Protein AF-A0A6C0D0C6-F1 (afdb_monomer_lite)

pLDDT: mean 83.47, std 16.42, range [39.22, 98.62]

Foldseek 3Di:
DDDPPPPPPVPPPPPDPPCQDDADEADDDLKWKWWFKKQQLVAPDQSNDDAIATQATATCPDSRYPGFFAFAPDADDDQCLLVQAPVVPRPDPSSVSLVCRCVVGVRRLFDNDYSNLRRVQSRVACVVLRVVQRVDDDLVVSVVCQCPDPPRNQQFPDADPNSSMTIGMWMDPPGNNDIHGDHD

Secondary structure (DSSP, 8-state):
--SSSSSSSTTS-------PPPPB-PPTTT-EEEEEEEE-SBSSGGGB-SS-EEEEEEE--GGGBSPPPB--SS----GGGGGSTTGGG-SS-HHHHHHHHHHHTGGGB-SS--HHHHHHHHHHHHHHHHHHHTT-SSHHHHHHHHHH-TTTGGGEEEEETTTTEEEEEEEESSTTSSEEE---

Radius of gyration: 19.28 Å; chains: 1; bounding box: 73×37×36 Å

Sequence (184 aa):
MNFLFNILIYLATILLSSTFGKYMHCPQNNSMCGTIVIESGFGDNAYSHNHIGYHGLWISANEYGNSLCVPPAANVFDSNIHALCDFVNDPRDDYWFAKHEFFKHGICAGGSGPASVYFNTLCVLGSELIEYLRHYSTFADMHSAILNSDVWKDYLFDVDLVNKQFLMSICSTDLGYKWIFCSV

Organism: NCBI:txid1070528

Structure (mmCIF, N/CA/C/O backbone):
data_AF-A0A6C0D0C6-F1
#
_entry.id   AF-A0A6C0D0C6-F1
#
loop_
_atom_site.group_PDB
_atom_site.id
_atom_site.type_symbol
_atom_site.label_atom_id
_atom_site.label_alt_id
_atom_site.label_comp_id
_atom_site.label_asym_id
_atom_site.label_entity_id
_atom_site.label_seq_id
_atom_site.pdbx_PDB_ins_code
_atom_site.Cartn_x
_atom_site.Cartn_y
_atom_site.Cartn_z
_atom_site.occupancy
_atom_site.B_iso_or_equiv
_atom_site.auth_seq_id
_atom_site.auth_comp_id
_atom_site.auth_asym_id
_atom_site.auth_atom_id
_atom_site.pdbx_PDB_model_num
ATOM 1 N N . MET A 1 1 ? -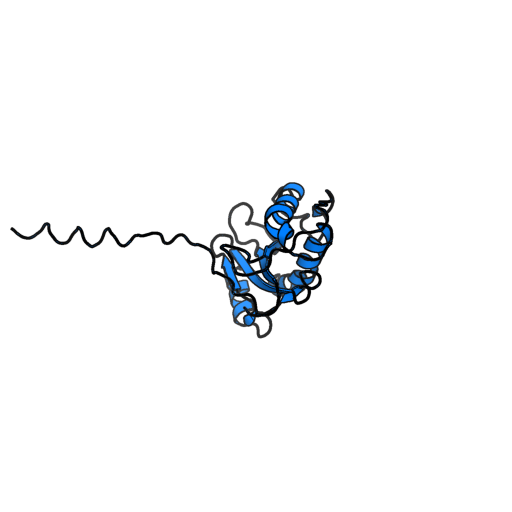58.492 7.330 -16.610 1.00 52.09 1 MET A N 1
ATOM 2 C CA . MET A 1 1 ? -57.304 7.993 -17.197 1.00 52.09 1 MET A CA 1
ATOM 3 C C . MET A 1 1 ? -56.465 8.556 -16.061 1.00 52.09 1 MET A C 1
ATOM 5 O O . MET A 1 1 ? -57.055 9.132 -15.162 1.00 52.09 1 MET A O 1
ATOM 9 N N . ASN A 1 2 ? -55.140 8.383 -16.124 1.00 51.25 2 ASN A N 1
ATOM 10 C CA . ASN A 1 2 ? -54.106 8.939 -15.226 1.00 51.25 2 ASN A CA 1
ATOM 11 C C . ASN A 1 2 ? -53.716 8.147 -13.964 1.00 51.25 2 ASN A C 1
ATOM 13 O O . ASN A 1 2 ? -53.760 8.684 -12.867 1.00 51.25 2 ASN A O 1
ATOM 17 N N . PHE A 1 3 ? -53.224 6.911 -14.123 1.00 44.00 3 PHE A N 1
ATOM 18 C CA . PHE A 1 3 ? -52.365 6.288 -13.093 1.00 44.00 3 PHE A CA 1
ATOM 19 C C . PHE A 1 3 ? -51.131 5.542 -13.638 1.00 44.00 3 PHE A C 1
ATOM 21 O O . PHE A 1 3 ? -50.357 4.992 -12.866 1.00 44.00 3 PHE A O 1
ATOM 28 N N . LEU A 1 4 ? -50.909 5.542 -14.959 1.00 45.25 4 LEU A N 1
ATOM 29 C CA . LEU A 1 4 ? -49.874 4.717 -15.605 1.00 45.25 4 LEU A CA 1
ATOM 30 C C . LEU A 1 4 ? -48.669 5.500 -16.158 1.00 45.25 4 LEU A C 1
ATOM 32 O O . LEU A 1 4 ? -47.805 4.904 -16.787 1.00 45.25 4 LEU A O 1
ATOM 36 N N . PHE A 1 5 ? -48.569 6.811 -15.911 1.00 45.50 5 PHE A N 1
ATOM 37 C CA . PHE A 1 5 ? -47.509 7.646 -16.503 1.00 45.50 5 PHE A CA 1
ATOM 38 C C . PHE A 1 5 ? -46.329 7.992 -15.576 1.00 45.50 5 PHE A C 1
ATOM 40 O O . PHE A 1 5 ? -45.402 8.655 -16.022 1.00 45.50 5 PHE A O 1
ATOM 47 N N . ASN A 1 6 ? -46.314 7.528 -14.318 1.00 44.06 6 ASN A N 1
ATOM 48 C CA . ASN A 1 6 ? -45.266 7.893 -13.344 1.00 44.06 6 ASN A CA 1
ATOM 49 C C . ASN A 1 6 ? -44.305 6.755 -12.942 1.00 44.06 6 ASN A C 1
ATOM 51 O O . ASN A 1 6 ? -43.414 6.982 -12.133 1.00 44.06 6 ASN A O 1
ATOM 55 N N . ILE A 1 7 ? -44.430 5.546 -13.507 1.00 47.47 7 ILE A N 1
ATOM 56 C CA . ILE A 1 7 ? -43.569 4.392 -13.146 1.00 47.47 7 ILE A CA 1
ATOM 57 C C . ILE A 1 7 ? -42.436 4.159 -14.172 1.00 47.47 7 ILE A C 1
ATOM 59 O O . ILE A 1 7 ? -41.612 3.270 -14.011 1.00 47.47 7 ILE A O 1
ATOM 63 N N . LEU A 1 8 ? -42.327 4.994 -15.211 1.00 40.00 8 LEU A N 1
ATOM 64 C CA . LEU A 1 8 ? -41.299 4.850 -16.256 1.00 40.00 8 LEU A CA 1
ATOM 65 C C . LEU A 1 8 ? -40.103 5.807 -16.126 1.00 40.00 8 LEU A C 1
ATOM 67 O O . LEU A 1 8 ? -39.166 5.694 -16.906 1.00 40.00 8 LEU A O 1
ATOM 71 N N . ILE A 1 9 ? -40.086 6.703 -15.131 1.00 45.19 9 ILE A N 1
ATOM 72 C CA . ILE A 1 9 ? -38.961 7.640 -14.910 1.00 45.19 9 ILE A CA 1
ATOM 73 C C . ILE A 1 9 ? -38.054 7.207 -13.738 1.00 45.19 9 ILE A C 1
ATOM 75 O O . ILE A 1 9 ? -36.919 7.656 -13.642 1.00 45.19 9 ILE A O 1
ATOM 79 N N . TYR A 1 10 ? -38.482 6.259 -12.896 1.00 40.16 10 TYR A N 1
ATOM 80 C CA . TYR A 1 10 ? -37.674 5.782 -11.758 1.00 40.16 10 TYR A CA 1
ATOM 81 C C . TYR A 1 10 ? -36.770 4.575 -12.057 1.00 40.16 10 TYR A C 1
ATOM 83 O O . TYR A 1 10 ? -36.008 4.155 -11.192 1.00 40.16 10 TYR A O 1
ATOM 91 N N . LEU A 1 11 ? -36.827 4.016 -13.269 1.00 43.53 11 LEU A N 1
ATOM 92 C CA . LEU A 1 11 ? -36.093 2.798 -13.647 1.00 43.53 11 LEU A CA 1
ATOM 93 C C . LEU A 1 11 ? -34.924 3.044 -14.618 1.00 43.53 11 LEU A C 1
ATOM 95 O O . LEU A 1 11 ? -34.380 2.090 -15.164 1.00 43.53 11 LEU A O 1
ATOM 99 N N . ALA A 1 12 ? -34.510 4.300 -14.821 1.00 47.03 12 ALA A N 1
ATOM 100 C CA . ALA A 1 12 ? -33.452 4.661 -15.776 1.00 47.03 12 ALA A CA 1
ATOM 101 C C . ALA A 1 12 ? -32.256 5.426 -15.168 1.00 47.03 12 ALA A C 1
ATOM 103 O O . ALA A 1 12 ? -31.463 6.003 -15.905 1.00 47.03 12 ALA A O 1
ATOM 104 N N . THR A 1 13 ? -32.086 5.417 -13.841 1.00 45.72 13 THR A N 1
ATOM 105 C CA . THR A 1 13 ? -30.878 5.942 -13.166 1.00 45.72 13 THR A CA 1
ATOM 106 C C . THR A 1 13 ? -30.148 4.898 -12.324 1.00 45.72 13 THR A C 1
ATOM 108 O O . THR A 1 13 ? -29.287 5.246 -11.525 1.00 45.72 13 THR A O 1
ATOM 111 N N . ILE A 1 14 ? -30.407 3.605 -12.544 1.00 51.28 14 ILE A N 1
ATOM 112 C CA . ILE A 1 14 ? -29.474 2.542 -12.133 1.00 51.28 14 ILE A CA 1
ATOM 113 C C . ILE A 1 14 ? -28.512 2.309 -13.307 1.00 51.28 14 ILE A C 1
ATOM 115 O O . ILE A 1 14 ? -28.423 1.230 -13.885 1.00 51.28 14 ILE A O 1
ATOM 119 N N . LEU A 1 15 ? -27.845 3.381 -13.734 1.00 43.88 15 LEU A N 1
ATOM 120 C CA . LEU A 1 15 ? -26.726 3.307 -14.660 1.00 43.88 15 LEU A CA 1
ATOM 121 C C . LEU A 1 15 ? -25.463 3.197 -13.810 1.00 43.88 15 LEU A C 1
ATOM 123 O O . LEU A 1 15 ? -24.955 4.190 -13.307 1.00 43.88 15 LEU A O 1
ATOM 127 N N . LEU A 1 16 ? -24.999 1.955 -13.659 1.00 47.75 16 LEU A N 1
ATOM 128 C CA . LEU A 1 16 ? -23.580 1.611 -13.567 1.00 47.75 16 LEU A CA 1
ATOM 129 C C . LEU A 1 16 ? -22.777 2.414 -12.529 1.00 47.75 16 LEU A C 1
ATOM 131 O O . LEU A 1 16 ? -21.819 3.102 -12.869 1.00 47.75 16 LEU A O 1
ATOM 135 N N . SER A 1 17 ? -23.064 2.227 -11.241 1.00 39.22 17 SER A N 1
ATOM 136 C CA . SER A 1 17 ? -21.999 2.330 -10.234 1.00 39.22 17 SER A CA 1
ATOM 137 C C . SER A 1 17 ? -21.129 1.077 -10.329 1.00 39.22 17 SER A C 1
ATOM 139 O O . SER A 1 17 ? -21.135 0.222 -9.450 1.00 39.22 17 SER A O 1
ATOM 141 N N . SER A 1 18 ? -20.405 0.932 -11.438 1.00 40.47 18 SER A N 1
ATOM 142 C CA . SER A 1 18 ? -19.177 0.151 -11.415 1.00 40.47 18 SER A CA 1
ATOM 143 C C . SER A 1 18 ? -18.273 0.845 -10.406 1.00 40.47 18 SER A C 1
ATOM 145 O O . SER A 1 18 ? -17.874 1.989 -10.631 1.00 40.47 18 SER A O 1
ATOM 147 N N . THR A 1 19 ? -18.003 0.191 -9.282 1.00 44.50 19 THR A N 1
ATOM 148 C CA . THR A 1 19 ? -16.970 0.593 -8.327 1.00 44.50 19 THR A CA 1
ATOM 149 C C . THR A 1 19 ? -15.609 0.418 -8.999 1.00 44.50 19 THR A C 1
ATOM 151 O O . THR A 1 19 ? -14.854 -0.496 -8.680 1.00 44.50 19 THR A O 1
ATOM 154 N N . PHE A 1 20 ? -15.313 1.242 -10.003 1.00 50.25 20 PHE A N 1
ATOM 155 C CA . PHE A 1 20 ? -13.929 1.503 -10.349 1.00 50.25 20 PHE A CA 1
ATOM 156 C C . PHE A 1 20 ? -13.324 2.144 -9.104 1.00 50.25 20 PHE A C 1
ATOM 158 O O . PHE A 1 20 ? -13.905 3.082 -8.551 1.00 50.25 20 PHE A O 1
ATOM 165 N N . GLY A 1 21 ? -12.230 1.562 -8.609 1.00 62.72 21 GLY A N 1
ATOM 166 C CA . GLY A 1 21 ? -11.496 2.111 -7.474 1.00 62.72 21 GLY A CA 1
ATOM 167 C C . GLY A 1 21 ? -11.175 3.587 -7.707 1.00 62.72 21 GLY A C 1
ATOM 168 O O . GLY A 1 21 ? -11.156 4.067 -8.844 1.00 62.72 21 GLY A O 1
ATOM 169 N N . LYS A 1 22 ? -10.958 4.326 -6.621 1.00 85.25 22 LYS A N 1
ATOM 170 C CA . LYS A 1 22 ? -10.603 5.744 -6.683 1.00 85.25 22 LYS A CA 1
ATOM 171 C C . LYS A 1 22 ? -9.395 5.938 -7.617 1.00 85.25 22 LYS A C 1
ATOM 173 O O . LYS A 1 22 ? -8.392 5.245 -7.478 1.00 85.25 22 LYS A O 1
ATOM 178 N N . TYR A 1 23 ? -9.498 6.862 -8.574 1.00 92.56 23 TYR A N 1
ATOM 179 C CA . TYR A 1 23 ? -8.409 7.175 -9.506 1.00 92.56 23 TYR A CA 1
ATOM 180 C C . TYR A 1 23 ? -7.324 7.989 -8.792 1.00 92.56 23 TYR A C 1
ATOM 182 O O . TYR A 1 23 ? -7.632 9.006 -8.166 1.00 92.56 23 TYR A O 1
ATOM 190 N N . MET A 1 24 ? -6.062 7.567 -8.887 1.00 93.31 24 MET A N 1
ATOM 191 C CA . MET A 1 24 ? -4.939 8.251 -8.243 1.00 93.31 24 MET A CA 1
ATOM 192 C C . MET A 1 24 ? -4.244 9.232 -9.196 1.00 93.31 24 MET A C 1
ATOM 194 O O . MET A 1 24 ? -3.795 8.861 -10.284 1.00 93.31 24 MET A O 1
ATOM 198 N N . HIS A 1 25 ? -4.108 10.486 -8.763 1.00 92.19 25 HIS A N 1
ATOM 199 C CA . HIS A 1 25 ? -3.361 11.517 -9.480 1.00 92.19 25 HIS A CA 1
ATOM 200 C C . HIS A 1 25 ? -1.946 11.643 -8.909 1.00 92.19 25 HIS A C 1
ATOM 202 O O . HIS A 1 25 ? -1.705 12.383 -7.961 1.00 92.19 25 HIS A O 1
ATOM 208 N N . CYS A 1 26 ? -0.994 10.940 -9.514 1.00 89.25 26 CYS A N 1
ATOM 209 C CA . CYS A 1 26 ? 0.413 11.055 -9.173 1.00 89.25 26 CYS A CA 1
ATOM 210 C C . CYS A 1 26 ? 0.914 12.500 -9.328 1.00 89.25 26 CYS A C 1
ATOM 212 O O . CYS A 1 26 ? 0.547 13.180 -10.300 1.00 89.25 26 CYS A O 1
ATOM 214 N N . PRO A 1 27 ? 1.800 12.956 -8.424 1.00 81.00 27 PRO A N 1
ATOM 215 C CA . PRO A 1 27 ? 2.447 14.257 -8.529 1.00 81.00 27 PRO A CA 1
ATOM 216 C C . PRO A 1 27 ? 3.180 14.444 -9.870 1.00 81.00 27 PRO A C 1
ATOM 218 O O . PRO A 1 27 ? 3.694 13.501 -10.475 1.00 81.00 27 PRO A O 1
ATOM 221 N N . GLN A 1 28 ? 3.250 15.686 -10.353 1.00 73.56 28 GLN A N 1
ATOM 222 C CA . GLN A 1 28 ? 3.913 16.010 -11.623 1.00 73.56 28 GLN A CA 1
ATOM 223 C C . GLN A 1 28 ? 5.428 15.692 -11.589 1.00 73.56 28 GLN A C 1
ATOM 225 O O . GLN A 1 28 ? 6.034 15.673 -10.521 1.00 73.56 28 GLN A O 1
ATOM 230 N N . ASN A 1 29 ? 6.043 15.526 -12.773 1.00 62.84 29 ASN A N 1
ATOM 231 C CA . ASN A 1 29 ? 7.481 15.274 -13.034 1.00 62.84 29 ASN A CA 1
ATOM 232 C C . ASN A 1 29 ? 7.976 13.825 -12.870 1.00 62.84 29 ASN A C 1
ATOM 234 O O . ASN A 1 29 ? 8.780 13.542 -11.988 1.00 62.84 29 ASN A O 1
ATOM 238 N N . ASN A 1 30 ? 7.574 12.922 -13.774 1.00 60.34 30 ASN A N 1
ATOM 239 C CA . ASN A 1 30 ? 8.088 11.540 -13.846 1.00 60.34 30 ASN A CA 1
ATOM 240 C C . ASN A 1 30 ? 7.984 10.751 -12.526 1.00 60.34 30 ASN A C 1
ATOM 242 O O . ASN A 1 30 ? 8.712 9.777 -12.333 1.00 60.34 30 ASN A O 1
ATOM 246 N N . SER A 1 31 ? 7.098 11.169 -11.617 1.00 77.25 31 SER A N 1
ATOM 247 C CA . SER A 1 31 ? 6.900 10.480 -10.352 1.00 77.25 31 SER A CA 1
ATOM 248 C C . SER A 1 31 ? 5.925 9.331 -10.563 1.00 77.25 31 SER A C 1
ATOM 250 O O . SER A 1 31 ? 4.857 9.489 -11.160 1.00 77.25 31 SER A O 1
ATOM 252 N N . MET A 1 32 ? 6.335 8.143 -10.138 1.00 90.62 32 MET A N 1
ATOM 253 C CA . MET A 1 32 ? 5.426 7.009 -10.064 1.00 90.62 32 MET A CA 1
ATOM 254 C C . MET A 1 32 ? 4.671 7.124 -8.750 1.00 90.62 32 MET A C 1
ATOM 256 O O . MET A 1 32 ? 5.234 7.568 -7.753 1.00 90.62 32 MET A O 1
ATOM 260 N N . CYS A 1 33 ? 3.418 6.707 -8.724 1.00 93.88 33 CYS A N 1
ATOM 261 C CA . CYS A 1 33 ? 2.678 6.551 -7.486 1.00 93.88 33 CYS A CA 1
ATOM 262 C C . CYS A 1 33 ? 1.865 5.259 -7.488 1.00 93.88 33 CYS A C 1
ATOM 264 O O . CYS A 1 33 ? 1.685 4.598 -8.520 1.00 93.88 33 CYS A O 1
ATOM 266 N N . GLY A 1 34 ? 1.432 4.873 -6.303 1.00 94.81 34 GLY A N 1
ATOM 267 C CA . GLY A 1 34 ? 0.716 3.639 -6.063 1.00 94.81 34 GLY A CA 1
ATOM 268 C C . GLY A 1 34 ? 0.224 3.574 -4.633 1.00 94.81 34 GLY A C 1
ATOM 269 O O . GLY A 1 34 ? 0.235 4.566 -3.902 1.00 94.81 34 GLY A O 1
ATOM 270 N N . THR A 1 35 ? -0.171 2.378 -4.229 1.00 96.19 35 THR A N 1
ATOM 271 C CA . THR A 1 35 ? -0.555 2.083 -2.854 1.00 96.19 35 THR A CA 1
ATOM 272 C C . THR A 1 35 ? 0.268 0.932 -2.314 1.00 96.19 35 THR A C 1
ATOM 274 O O . THR A 1 35 ? 0.530 -0.036 -3.024 1.00 96.19 35 THR A O 1
ATOM 277 N N . ILE A 1 36 ? 0.671 1.030 -1.053 1.00 95.44 36 ILE A N 1
ATOM 278 C CA . ILE A 1 36 ? 0.945 -0.162 -0.261 1.00 95.44 36 ILE A CA 1
ATOM 279 C C . ILE A 1 36 ? -0.368 -0.614 0.368 1.00 95.44 36 ILE A C 1
ATOM 281 O O . ILE A 1 36 ? -1.104 0.196 0.938 1.00 95.44 36 ILE A O 1
ATOM 285 N N . VAL A 1 37 ? -0.673 -1.896 0.222 1.00 96.06 37 VAL A N 1
ATOM 286 C CA . VAL A 1 37 ? -1.934 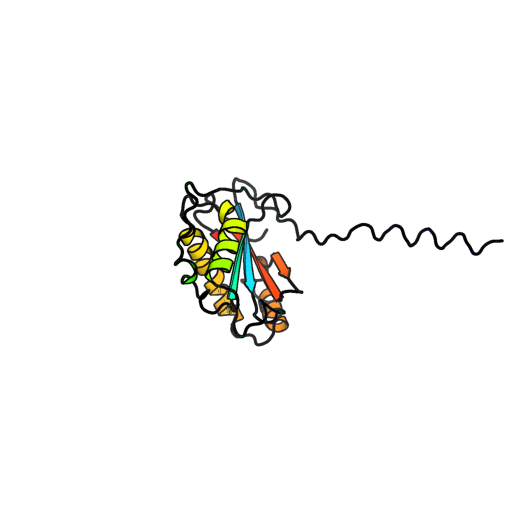-2.483 0.654 1.00 96.06 37 VAL A CA 1
ATOM 287 C C . VAL A 1 37 ? -1.668 -3.412 1.824 1.00 96.06 37 VAL A C 1
ATOM 289 O O . VAL A 1 37 ? -0.907 -4.374 1.705 1.00 96.06 37 VAL A O 1
ATOM 292 N N . ILE A 1 38 ? -2.283 -3.092 2.959 1.00 95.50 38 ILE A N 1
ATOM 293 C CA . ILE A 1 38 ? -2.143 -3.826 4.217 1.00 95.50 38 ILE A CA 1
ATOM 294 C C . ILE A 1 38 ? -3.460 -4.522 4.534 1.00 95.50 38 ILE A C 1
ATOM 296 O O . ILE A 1 38 ? -4.514 -3.883 4.596 1.00 95.50 38 ILE A O 1
ATOM 300 N N . GLU A 1 39 ? -3.397 -5.829 4.757 1.00 94.75 39 GLU A N 1
ATOM 301 C CA . GLU A 1 39 ? -4.524 -6.636 5.206 1.00 94.75 39 GLU A CA 1
ATOM 302 C C . GLU A 1 39 ? -4.605 -6.605 6.722 1.00 94.75 39 GLU A C 1
ATOM 304 O O . GLU A 1 39 ? -3.638 -6.910 7.416 1.00 94.75 39 GLU A O 1
ATOM 309 N N . SER A 1 40 ? -5.777 -6.273 7.250 1.00 96.06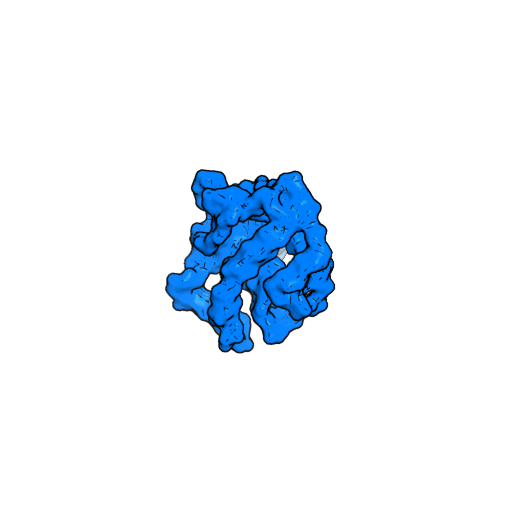 40 SER A N 1
ATOM 310 C CA . SER A 1 40 ? -5.973 -6.224 8.700 1.00 96.06 40 SER A CA 1
ATOM 311 C C . SER A 1 40 ? -6.180 -7.593 9.360 1.00 96.06 40 SER A C 1
ATOM 313 O O . SER A 1 40 ? -6.180 -7.664 10.585 1.00 96.06 40 SER A O 1
ATOM 315 N N . GLY A 1 41 ? -6.440 -8.640 8.567 1.00 94.50 41 GLY A N 1
ATOM 316 C CA . GLY A 1 41 ? -6.848 -9.972 9.035 1.00 94.50 41 GLY A CA 1
ATOM 317 C C . GLY A 1 41 ? -8.336 -10.105 9.393 1.00 94.50 41 GLY A C 1
ATOM 318 O O . GLY A 1 41 ? -8.832 -11.208 9.609 1.00 94.50 41 GLY A O 1
ATOM 319 N N . PHE A 1 42 ? -9.096 -9.004 9.405 1.00 96.75 42 PHE A N 1
ATOM 320 C CA . PHE A 1 42 ? -10.533 -9.011 9.724 1.00 96.75 42 PHE A CA 1
ATOM 321 C C . PHE A 1 42 ? -11.448 -9.194 8.504 1.00 96.75 42 PHE A C 1
ATOM 323 O O . PHE A 1 42 ? -12.663 -9.020 8.628 1.00 96.75 42 PHE A O 1
ATOM 330 N N . GLY A 1 43 ? -10.882 -9.464 7.327 1.00 94.75 43 GLY A N 1
ATOM 331 C CA . GLY A 1 43 ? -11.647 -9.709 6.110 1.00 94.75 43 GLY A CA 1
ATOM 332 C C . GLY A 1 43 ? -12.300 -11.088 6.097 1.00 94.75 43 GLY A C 1
ATOM 333 O O . GLY A 1 43 ? -12.180 -11.872 7.038 1.00 94.75 43 GLY A O 1
ATOM 334 N N . ASP A 1 44 ? -12.984 -11.387 4.996 1.00 92.62 44 ASP A N 1
ATOM 335 C CA . ASP A 1 44 ? -13.599 -12.693 4.766 1.00 92.62 44 ASP A CA 1
ATOM 336 C C . ASP A 1 44 ? -12.658 -13.630 3.987 1.00 92.62 44 ASP A C 1
ATOM 338 O O . ASP A 1 44 ? -11.809 -13.197 3.204 1.00 92.62 44 ASP A O 1
ATOM 342 N N . ASN A 1 45 ? -12.870 -14.943 4.121 1.00 91.00 45 ASN A N 1
ATOM 343 C CA . ASN A 1 45 ? -12.168 -15.988 3.363 1.00 91.00 45 ASN A CA 1
ATOM 344 C C . ASN A 1 45 ? -10.634 -15.864 3.454 1.00 91.00 45 ASN A C 1
ATOM 346 O O . ASN A 1 45 ? -10.082 -15.944 4.545 1.00 91.00 45 ASN A O 1
ATOM 350 N N . ALA A 1 46 ? -9.950 -15.666 2.321 1.00 88.81 46 ALA A N 1
ATOM 351 C CA . ALA A 1 46 ? -8.495 -15.537 2.250 1.00 88.81 46 ALA A CA 1
ATOM 352 C C . ALA A 1 46 ? -7.946 -14.309 3.003 1.00 88.81 46 ALA A C 1
ATOM 354 O O . ALA A 1 46 ? -6.763 -14.275 3.307 1.00 88.81 46 ALA A O 1
ATOM 355 N N . TYR A 1 47 ? -8.801 -13.336 3.328 1.00 91.44 47 TYR A N 1
ATOM 356 C CA . TYR A 1 47 ? -8.452 -12.136 4.095 1.00 91.44 47 TYR A CA 1
ATOM 357 C C . TYR A 1 47 ? -8.771 -12.264 5.592 1.00 91.44 47 TYR A C 1
ATOM 359 O O . TYR A 1 47 ? -8.626 -11.295 6.340 1.00 91.44 47 TYR A O 1
ATOM 367 N N . SER A 1 48 ? -9.258 -13.437 6.015 1.00 92.94 48 SER A N 1
ATOM 368 C CA . SER A 1 48 ? -9.554 -13.753 7.408 1.00 92.94 48 SER A CA 1
ATOM 369 C C . SER A 1 48 ? -8.380 -14.499 8.025 1.00 92.94 48 SER A C 1
ATOM 371 O O . SER A 1 48 ? -8.189 -15.695 7.794 1.00 92.94 48 SER A O 1
ATOM 373 N N . HIS A 1 49 ? -7.573 -13.794 8.807 1.00 90.19 49 HIS A N 1
ATOM 374 C CA . HIS A 1 49 ? -6.400 -14.359 9.463 1.00 90.19 49 HIS A CA 1
ATOM 375 C C . HIS A 1 49 ? -6.081 -13.603 10.758 1.00 90.19 49 HIS A C 1
ATOM 377 O O . HIS A 1 49 ? -6.637 -12.552 11.060 1.00 90.19 49 HIS A O 1
ATOM 383 N N . ASN A 1 50 ? -5.265 -14.210 11.617 1.00 90.06 50 ASN A N 1
ATOM 384 C CA . ASN A 1 50 ? -5.043 -13.745 12.991 1.00 90.06 50 ASN A CA 1
ATOM 385 C C . ASN A 1 50 ? -3.888 -12.740 13.133 1.00 90.06 50 ASN A C 1
ATOM 387 O O . ASN A 1 50 ? -3.412 -12.514 14.247 1.00 90.06 50 ASN A O 1
ATOM 391 N N . HIS A 1 51 ? -3.414 -12.180 12.027 1.00 88.12 51 HIS A N 1
ATOM 392 C CA . HIS A 1 51 ? -2.304 -11.243 11.999 1.00 88.12 51 HIS A CA 1
ATOM 393 C C . HIS A 1 51 ? -2.613 -10.094 11.039 1.00 88.12 51 HIS A C 1
ATOM 395 O O . HIS A 1 51 ? -3.523 -10.151 10.227 1.00 88.12 51 HIS A O 1
ATOM 401 N N . ILE A 1 52 ? -1.866 -9.007 11.167 1.00 91.75 52 ILE A N 1
ATOM 402 C CA . ILE A 1 52 ? -1.838 -7.954 10.157 1.00 91.75 52 ILE A CA 1
ATOM 403 C C . ILE A 1 52 ? -0.741 -8.311 9.151 1.00 91.75 52 ILE A C 1
ATOM 405 O O . ILE A 1 52 ? 0.327 -8.775 9.554 1.00 91.75 52 ILE A O 1
ATOM 409 N N . GLY A 1 53 ? -1.003 -8.136 7.860 1.00 91.00 53 GLY A N 1
ATOM 410 C CA . GLY A 1 53 ? -0.118 -8.631 6.807 1.00 91.00 53 GLY A CA 1
ATOM 411 C C . GLY A 1 53 ? -0.044 -7.719 5.593 1.00 91.00 53 GLY A C 1
ATOM 412 O O . GLY A 1 53 ? -0.828 -6.783 5.428 1.00 91.00 53 GLY A O 1
ATOM 413 N N . TYR A 1 54 ? 0.921 -8.001 4.728 1.00 91.75 54 TYR A N 1
ATOM 414 C CA . TYR A 1 54 ? 1.028 -7.354 3.428 1.00 91.75 54 TYR A CA 1
ATOM 415 C C . TYR A 1 54 ? 0.045 -8.008 2.453 1.00 91.75 54 TYR A C 1
ATOM 417 O O . TYR A 1 54 ? 0.005 -9.229 2.357 1.00 91.75 54 TYR A O 1
ATOM 425 N N . HIS A 1 55 ? -0.697 -7.209 1.686 1.00 93.12 55 HIS A N 1
ATOM 426 C CA . HIS A 1 55 ? -1.307 -7.701 0.450 1.00 93.12 55 HIS A CA 1
ATOM 427 C C . HIS A 1 55 ? -0.318 -7.495 -0.697 1.00 93.12 55 HIS A C 1
ATOM 429 O O . HIS A 1 55 ? 0.101 -8.445 -1.345 1.00 93.12 55 HIS A O 1
ATOM 435 N N . GLY A 1 56 ? 0.110 -6.249 -0.918 1.00 92.56 56 GLY A N 1
ATOM 436 C CA . GLY A 1 56 ? 0.960 -5.924 -2.054 1.00 92.56 56 GLY A CA 1
ATOM 437 C C . GLY A 1 56 ? 1.295 -4.447 -2.189 1.00 92.56 56 GLY A C 1
ATOM 438 O O . GLY A 1 56 ? 0.896 -3.610 -1.379 1.00 92.56 56 GLY A O 1
ATOM 439 N N . LEU A 1 57 ? 2.051 -4.137 -3.239 1.00 93.50 57 LEU A N 1
ATOM 440 C CA . LEU A 1 57 ? 2.347 -2.783 -3.689 1.00 93.50 57 LEU A CA 1
ATOM 441 C C . LEU A 1 57 ? 1.746 -2.613 -5.084 1.00 93.50 57 LEU A C 1
ATOM 443 O O . LEU A 1 57 ? 2.182 -3.239 -6.050 1.00 93.50 57 LEU A O 1
ATOM 447 N N . TRP A 1 58 ? 0.720 -1.778 -5.197 1.00 95.00 58 TRP A N 1
ATOM 448 C CA . TRP A 1 58 ? -0.081 -1.650 -6.409 1.00 95.00 58 TRP A CA 1
ATOM 449 C C . TRP A 1 58 ? 0.140 -0.300 -7.067 1.00 95.00 58 TRP A C 1
ATOM 451 O O . TRP A 1 58 ? -0.211 0.745 -6.523 1.00 95.00 58 TRP A O 1
ATOM 461 N N . ILE A 1 59 ? 0.724 -0.327 -8.261 1.00 93.62 59 ILE A N 1
ATOM 462 C CA . ILE A 1 59 ? 0.982 0.873 -9.053 1.00 93.62 59 ILE A CA 1
ATOM 463 C C . ILE A 1 59 ? -0.322 1.392 -9.643 1.00 93.62 59 ILE A C 1
ATOM 465 O O . ILE A 1 59 ? -1.044 0.659 -10.318 1.00 93.62 59 ILE A O 1
ATOM 469 N N . SER A 1 60 ? -0.591 2.678 -9.438 1.00 93.94 60 SER A N 1
ATOM 470 C CA . SER A 1 60 ? -1.802 3.330 -9.930 1.00 93.94 60 SER A CA 1
ATOM 471 C C . SER A 1 60 ? -1.630 3.777 -11.382 1.00 93.94 60 SER A C 1
ATOM 473 O O . SER A 1 60 ? -1.546 4.969 -11.674 1.00 93.94 60 SER A O 1
ATOM 475 N N . ALA A 1 61 ? -1.493 2.816 -12.293 1.00 90.38 61 ALA A N 1
ATOM 476 C CA . ALA A 1 61 ? -1.393 3.051 -13.732 1.00 90.38 61 ALA A CA 1
ATOM 477 C C . ALA A 1 61 ? -2.742 2.821 -14.438 1.00 90.38 61 ALA A C 1
ATOM 479 O O . ALA A 1 61 ? -3.619 2.125 -13.922 1.00 90.38 61 ALA A O 1
ATOM 480 N N . ASN A 1 62 ? -2.874 3.355 -15.656 1.00 88.50 62 ASN A N 1
ATOM 481 C CA . ASN A 1 62 ? -4.026 3.169 -16.545 1.00 88.50 62 ASN A CA 1
ATOM 482 C C . ASN A 1 62 ? -5.366 3.575 -15.895 1.00 88.50 62 ASN A C 1
ATOM 484 O O . ASN A 1 62 ? -5.545 4.726 -15.507 1.00 88.50 62 ASN A O 1
ATOM 488 N N . GLU A 1 63 ? -6.329 2.659 -15.789 1.00 91.06 63 GLU A N 1
ATOM 489 C CA . GLU A 1 63 ? -7.640 2.918 -15.190 1.00 91.06 63 GLU A CA 1
ATOM 490 C C . GLU A 1 63 ? -7.587 3.242 -13.687 1.00 91.06 63 GLU A C 1
ATOM 492 O O . GLU A 1 63 ? -8.549 3.797 -13.158 1.00 91.06 63 GLU A O 1
ATOM 497 N N . TYR A 1 64 ? -6.473 2.943 -13.011 1.00 91.00 64 TYR A N 1
ATOM 498 C CA . TYR A 1 64 ? -6.285 3.194 -11.579 1.00 91.00 64 TYR A CA 1
ATOM 499 C C . TYR A 1 64 ? -5.544 4.508 -11.285 1.00 91.00 64 TYR A C 1
ATOM 501 O O . TYR A 1 64 ? -5.531 4.964 -10.141 1.00 91.00 64 TYR A O 1
ATOM 509 N N . GLY A 1 65 ? -4.937 5.144 -12.291 1.00 92.94 65 GLY A N 1
ATOM 510 C CA . GLY A 1 65 ? -4.216 6.403 -12.117 1.00 92.94 65 GLY A CA 1
ATOM 511 C C . GLY A 1 65 ? -3.310 6.770 -13.292 1.00 92.94 65 GLY A C 1
ATOM 512 O O . GLY A 1 65 ? -3.229 6.073 -14.301 1.00 92.94 65 GLY A O 1
ATOM 513 N N . ASN A 1 66 ? -2.587 7.880 -13.157 1.00 91.50 66 ASN A N 1
ATOM 514 C CA . ASN A 1 66 ? -1.643 8.375 -14.171 1.00 91.50 66 ASN A CA 1
ATOM 515 C C . ASN A 1 66 ? -0.173 8.012 -13.878 1.00 91.50 66 ASN A C 1
ATOM 517 O O . ASN A 1 66 ? 0.726 8.666 -14.413 1.00 91.50 66 ASN A O 1
ATOM 521 N N . SER A 1 67 ? 0.084 7.006 -13.037 1.00 92.50 67 SER A N 1
ATOM 522 C CA . SER A 1 67 ? 1.442 6.538 -12.752 1.00 92.50 67 SER A CA 1
ATOM 523 C C . SER A 1 67 ? 2.105 5.989 -14.010 1.00 92.50 67 SER A C 1
ATOM 525 O O . SER A 1 67 ? 1.479 5.284 -14.807 1.00 92.50 67 SER A O 1
ATOM 527 N N . LEU A 1 68 ? 3.393 6.281 -14.180 1.00 90.44 68 LEU A N 1
ATOM 528 C CA . LEU A 1 68 ? 4.187 5.667 -15.235 1.00 90.44 68 LEU A CA 1
ATOM 529 C C . LEU A 1 68 ? 4.400 4.184 -14.908 1.00 90.44 68 LEU A C 1
ATOM 531 O O . LEU A 1 68 ? 4.884 3.860 -13.831 1.00 90.44 68 LEU A O 1
ATOM 535 N N . CYS A 1 69 ? 4.103 3.285 -15.848 1.00 90.31 69 CYS A N 1
ATOM 536 C CA . CYS A 1 69 ? 4.541 1.895 -15.738 1.00 90.31 69 CYS A CA 1
ATOM 537 C C . CYS A 1 69 ? 6.005 1.789 -16.176 1.00 90.31 69 CYS A C 1
ATOM 539 O O . CYS A 1 69 ? 6.326 2.044 -17.339 1.00 90.31 69 CYS A O 1
ATOM 541 N N . VAL A 1 70 ? 6.883 1.393 -15.255 1.00 89.00 70 VAL A N 1
ATOM 542 C CA . VAL A 1 70 ? 8.300 1.148 -15.546 1.00 89.00 70 VAL A CA 1
ATOM 543 C C . VAL A 1 70 ? 8.583 -0.340 -15.333 1.00 89.00 70 VAL A C 1
ATOM 545 O O . VAL A 1 70 ? 8.662 -0.777 -14.185 1.00 89.00 70 VAL A O 1
ATOM 548 N N . PRO A 1 71 ? 8.698 -1.139 -16.409 1.00 87.12 71 PRO A N 1
ATOM 549 C CA . PRO A 1 71 ? 8.964 -2.561 -16.278 1.00 87.12 71 PRO A CA 1
ATOM 550 C C . PRO A 1 71 ? 10.431 -2.864 -15.966 1.00 87.12 71 PRO A C 1
ATOM 552 O O . PRO A 1 71 ? 11.320 -2.106 -16.369 1.00 87.12 71 PRO A O 1
ATOM 555 N N . PRO A 1 72 ? 10.716 -3.990 -15.286 1.00 82.00 72 PRO A N 1
ATOM 556 C CA . PRO A 1 72 ? 12.085 -4.417 -15.053 1.00 82.00 72 PRO A CA 1
ATOM 557 C C . PRO A 1 72 ? 12.755 -4.809 -16.378 1.00 82.00 72 PRO A C 1
ATOM 559 O O . PRO A 1 72 ? 12.110 -5.281 -17.315 1.00 82.00 72 PRO A O 1
ATOM 562 N N . ALA A 1 73 ? 14.082 -4.672 -16.448 1.00 76.62 73 ALA A N 1
ATOM 563 C CA . ALA A 1 73 ? 14.851 -5.058 -17.636 1.00 76.62 73 ALA A CA 1
ATOM 564 C C . ALA A 1 73 ? 14.778 -6.572 -17.927 1.00 76.62 73 ALA A C 1
ATOM 566 O O . ALA A 1 73 ? 14.943 -6.999 -19.069 1.00 76.62 73 ALA A O 1
ATOM 567 N N . ALA A 1 74 ? 14.524 -7.380 -16.895 1.00 72.56 74 ALA A N 1
ATOM 568 C CA . ALA A 1 74 ? 14.256 -8.804 -17.007 1.00 72.56 74 ALA A CA 1
ATOM 569 C C . ALA A 1 74 ? 13.176 -9.221 -15.999 1.00 72.56 74 ALA A C 1
ATOM 571 O O . ALA A 1 74 ? 13.232 -8.858 -14.825 1.00 72.56 74 ALA A O 1
ATOM 572 N N . ASN A 1 75 ? 12.227 -10.043 -16.450 1.00 69.06 75 ASN A N 1
ATOM 573 C CA . ASN A 1 75 ? 11.152 -10.588 -15.617 1.00 69.06 75 ASN A CA 1
ATOM 574 C C . ASN A 1 75 ? 11.657 -11.782 -14.795 1.00 69.06 75 ASN A C 1
ATOM 576 O O . ASN A 1 75 ? 11.314 -12.933 -15.070 1.00 69.06 75 ASN A O 1
ATOM 580 N N . VAL A 1 76 ? 12.518 -11.515 -13.814 1.00 77.62 76 VAL A N 1
ATOM 581 C CA . VAL A 1 76 ? 13.091 -12.549 -12.944 1.00 77.62 76 VAL A CA 1
ATOM 582 C C . VAL A 1 76 ? 12.252 -12.664 -11.675 1.00 77.62 76 VAL A C 1
ATOM 584 O O . VAL A 1 76 ? 12.345 -11.823 -10.780 1.00 77.62 76 VAL A O 1
ATOM 587 N N . PHE A 1 77 ? 11.443 -13.721 -11.611 1.00 83.00 77 PHE A N 1
ATOM 588 C CA . PHE A 1 77 ? 10.763 -14.160 -10.396 1.00 83.00 77 PHE A CA 1
ATOM 589 C C . PHE A 1 77 ? 11.542 -15.333 -9.787 1.00 83.00 77 PHE A C 1
ATOM 591 O O . PHE A 1 77 ? 11.690 -16.374 -10.428 1.00 83.00 77 PHE A O 1
ATOM 598 N N . ASP A 1 78 ? 12.055 -15.155 -8.571 1.00 81.00 78 ASP A N 1
ATOM 599 C CA . ASP A 1 78 ? 12.693 -16.219 -7.788 1.00 81.00 78 ASP A CA 1
ATOM 600 C C . ASP A 1 78 ? 11.607 -17.017 -7.058 1.00 81.00 78 ASP A C 1
ATOM 602 O O . ASP A 1 78 ? 10.714 -16.435 -6.449 1.00 81.00 78 ASP A O 1
ATOM 606 N N . SER A 1 79 ? 11.659 -18.348 -7.086 1.00 75.19 79 SER A N 1
ATOM 607 C CA . SER A 1 79 ? 10.683 -19.158 -6.359 1.00 75.19 79 SER A CA 1
ATOM 608 C C . SER A 1 79 ? 10.764 -18.999 -4.846 1.00 75.19 79 SER A C 1
ATOM 610 O O . SER A 1 79 ? 9.771 -19.283 -4.195 1.00 75.19 79 SER A O 1
ATOM 612 N N . ASN A 1 80 ? 11.881 -18.531 -4.285 1.00 79.00 80 ASN A N 1
ATOM 613 C CA . ASN A 1 80 ? 12.071 -18.343 -2.841 1.00 79.00 80 ASN A CA 1
ATOM 614 C C . ASN A 1 80 ? 11.592 -16.978 -2.323 1.00 79.00 80 ASN A C 1
ATOM 616 O O . ASN A 1 80 ? 11.699 -16.699 -1.134 1.00 79.00 80 ASN A O 1
ATOM 620 N N . ILE A 1 81 ? 11.068 -16.116 -3.197 1.00 76.50 81 ILE A N 1
ATOM 621 C CA . ILE A 1 81 ? 10.650 -14.753 -2.836 1.00 76.50 81 ILE A CA 1
ATOM 622 C C . ILE A 1 81 ? 9.516 -14.715 -1.813 1.00 76.50 81 ILE A C 1
ATOM 624 O O . ILE A 1 81 ? 9.435 -13.763 -1.049 1.00 76.50 81 ILE A O 1
ATOM 628 N N . HIS A 1 82 ? 8.692 -15.762 -1.763 1.00 65.81 82 HIS A N 1
ATOM 629 C CA . HIS A 1 82 ? 7.620 -15.915 -0.782 1.00 65.81 82 HIS A CA 1
ATOM 630 C C . HIS A 1 82 ? 8.134 -15.996 0.668 1.00 65.81 82 HIS A C 1
ATOM 632 O O . HIS A 1 82 ? 7.386 -15.747 1.602 1.00 65.81 82 HIS A O 1
ATOM 638 N N . ALA A 1 83 ? 9.420 -16.305 0.870 1.00 69.06 83 ALA A N 1
ATOM 639 C CA . ALA A 1 83 ? 10.043 -16.282 2.190 1.00 69.06 83 ALA A CA 1
ATOM 640 C C . ALA A 1 83 ? 10.426 -14.866 2.657 1.00 69.06 83 ALA A C 1
ATOM 642 O O . ALA A 1 83 ? 10.840 -14.682 3.803 1.00 69.06 83 ALA A O 1
ATOM 643 N N . LEU A 1 84 ? 10.340 -13.860 1.781 1.00 70.19 84 LEU A N 1
ATOM 644 C CA . LEU A 1 84 ? 10.596 -12.477 2.153 1.00 70.19 84 LEU A CA 1
ATOM 645 C C . LEU A 1 84 ? 9.347 -11.912 2.834 1.00 70.19 84 LEU A C 1
ATOM 647 O O . LEU A 1 84 ? 8.270 -11.936 2.258 1.00 70.19 84 LEU A O 1
ATOM 651 N N . CYS A 1 85 ? 9.531 -11.341 4.028 1.00 69.06 85 CYS A N 1
ATOM 652 C CA . CYS A 1 85 ? 8.581 -10.438 4.694 1.00 69.06 85 CYS A CA 1
ATOM 653 C C . CYS A 1 85 ? 7.305 -11.065 5.235 1.00 69.06 85 CYS A C 1
ATOM 655 O O . CYS A 1 85 ? 6.214 -10.537 5.038 1.00 69.06 85 CYS A O 1
ATOM 657 N N . ASP A 1 86 ? 7.470 -12.185 5.937 1.00 65.19 86 ASP A N 1
ATOM 658 C CA . ASP A 1 86 ? 6.403 -12.896 6.644 1.00 65.19 86 ASP A CA 1
ATOM 659 C C . ASP A 1 86 ? 5.175 -13.249 5.787 1.00 65.19 86 ASP A C 1
ATOM 661 O O . ASP A 1 86 ? 4.159 -13.683 6.322 1.00 65.19 86 ASP A O 1
ATOM 665 N N . PHE A 1 87 ? 5.313 -13.228 4.453 1.00 66.25 87 PHE A N 1
ATOM 666 C CA . PHE A 1 87 ? 4.387 -13.887 3.522 1.00 66.25 87 PHE A CA 1
ATOM 667 C C . PHE A 1 87 ? 4.245 -15.394 3.813 1.00 66.25 87 PHE A C 1
ATOM 669 O O . PHE A 1 87 ? 3.303 -16.012 3.352 1.00 66.25 87 PHE A O 1
ATOM 676 N N . VAL A 1 88 ? 5.146 -15.961 4.624 1.00 52.38 88 VAL A N 1
ATOM 677 C CA . VAL A 1 88 ? 5.209 -17.368 5.061 1.00 52.38 88 VAL A CA 1
ATOM 678 C C . VAL A 1 88 ? 4.014 -17.806 5.928 1.00 52.38 88 VAL A C 1
ATOM 680 O O . VAL A 1 88 ? 3.836 -18.996 6.175 1.00 52.38 88 VAL A O 1
ATOM 683 N N . ASN A 1 89 ? 3.211 -16.869 6.441 1.00 61.16 89 ASN A N 1
ATOM 684 C CA . ASN A 1 89 ? 2.024 -17.186 7.249 1.00 61.16 89 ASN A CA 1
ATOM 685 C C . ASN A 1 89 ? 0.709 -16.864 6.534 1.00 61.16 89 ASN A C 1
ATOM 687 O O . ASN A 1 89 ? -0.348 -16.848 7.175 1.00 61.16 89 ASN A O 1
ATOM 691 N N . ASP A 1 90 ? 0.759 -16.607 5.230 1.00 66.31 90 ASP A N 1
ATOM 692 C CA . ASP A 1 90 ? -0.436 -16.361 4.451 1.00 66.31 90 ASP A CA 1
ATOM 693 C C . ASP A 1 90 ? -1.257 -17.662 4.330 1.00 66.31 90 ASP A C 1
ATOM 695 O O . ASP A 1 90 ? -0.714 -18.730 4.050 1.00 66.31 90 ASP A O 1
ATOM 699 N N . PRO A 1 91 ? -2.580 -17.644 4.569 1.00 64.88 91 PRO A N 1
ATOM 700 C CA . PRO A 1 91 ? -3.412 -18.823 4.330 1.00 64.88 91 PRO A CA 1
ATOM 701 C C . PRO A 1 91 ? -3.517 -19.199 2.837 1.00 64.88 91 PRO A C 1
ATOM 703 O O . PRO A 1 91 ? -4.042 -20.271 2.512 1.00 64.88 91 PRO A O 1
ATOM 706 N N . ARG A 1 92 ? -3.087 -18.321 1.921 1.00 71.50 92 ARG A N 1
ATOM 707 C CA . ARG A 1 92 ? -2.980 -18.573 0.477 1.00 71.50 92 ARG A CA 1
ATOM 708 C C . ARG A 1 92 ? -1.708 -19.373 0.179 1.00 71.50 92 ARG A C 1
ATOM 710 O O . ARG A 1 92 ? -0.782 -19.422 0.963 1.00 71.50 92 ARG A O 1
ATOM 717 N N . ASP A 1 93 ? -1.652 -20.016 -0.986 1.00 73.69 93 ASP A N 1
ATOM 718 C CA . ASP A 1 93 ? -0.397 -20.599 -1.479 1.00 73.69 93 ASP A CA 1
ATOM 719 C C . ASP A 1 93 ? 0.632 -19.469 -1.662 1.00 73.69 93 ASP A C 1
ATOM 721 O O . ASP A 1 93 ? 0.529 -18.709 -2.630 1.00 73.69 93 ASP A O 1
ATOM 725 N N . ASP A 1 94 ? 1.588 -19.345 -0.730 1.00 78.06 94 ASP A N 1
ATOM 726 C CA . ASP A 1 94 ? 2.559 -18.242 -0.673 1.00 78.06 94 ASP A CA 1
ATOM 727 C C . ASP A 1 94 ? 3.292 -18.040 -2.008 1.00 78.06 94 ASP A C 1
ATOM 729 O O . ASP A 1 94 ? 3.582 -16.911 -2.413 1.00 78.06 94 ASP A O 1
ATOM 733 N N . TYR A 1 95 ? 3.565 -19.126 -2.744 1.00 84.31 95 TYR A N 1
ATOM 734 C CA . TYR A 1 95 ? 4.201 -19.040 -4.057 1.00 84.31 95 TYR A CA 1
ATOM 735 C C . TYR A 1 95 ? 3.246 -18.463 -5.101 1.00 84.31 95 TYR A C 1
ATOM 737 O O . TYR A 1 95 ? 3.622 -17.554 -5.849 1.00 84.31 95 TYR A O 1
ATOM 745 N N . TRP A 1 96 ? 2.018 -18.985 -5.180 1.00 86.44 96 TRP A N 1
ATOM 746 C CA . TRP A 1 96 ? 1.012 -18.462 -6.107 1.00 86.44 96 TRP A CA 1
ATOM 747 C C . TRP A 1 96 ? 0.696 -16.997 -5.813 1.00 86.44 96 TRP A C 1
ATOM 749 O O . TRP A 1 96 ? 0.594 -16.201 -6.748 1.00 86.44 96 TRP A O 1
ATOM 759 N N . PHE A 1 97 ? 0.579 -16.638 -4.537 1.00 87.69 97 PHE A N 1
ATOM 760 C CA . PHE A 1 97 ? 0.235 -15.293 -4.109 1.00 87.69 97 PHE A CA 1
ATOM 761 C C . PHE A 1 97 ? 1.368 -14.308 -4.398 1.00 87.69 97 PHE A C 1
ATOM 763 O O . PHE A 1 97 ? 1.148 -13.328 -5.107 1.00 87.69 97 PHE A O 1
ATOM 770 N N . ALA A 1 98 ? 2.612 -14.619 -4.020 1.00 87.75 98 ALA A N 1
ATOM 771 C CA . ALA A 1 98 ? 3.757 -13.785 -4.389 1.00 87.75 98 ALA A CA 1
ATOM 772 C C . ALA A 1 98 ? 3.885 -13.641 -5.919 1.00 87.75 98 ALA A C 1
ATOM 774 O O . ALA A 1 98 ? 4.179 -12.566 -6.451 1.00 87.75 98 ALA A O 1
ATOM 775 N N . LYS A 1 99 ? 3.609 -14.713 -6.666 1.00 89.50 99 LYS A N 1
ATOM 776 C CA . LYS A 1 99 ? 3.582 -14.663 -8.129 1.00 89.50 99 LYS A CA 1
ATOM 777 C C . LYS A 1 99 ? 2.470 -13.743 -8.647 1.00 89.50 99 LYS A C 1
ATOM 779 O O . LYS A 1 99 ? 2.725 -12.970 -9.571 1.00 89.50 99 LYS A O 1
ATOM 784 N N . HIS A 1 100 ? 1.267 -13.813 -8.077 1.00 91.56 100 HIS A N 1
ATOM 785 C CA . HIS A 1 100 ? 0.149 -12.923 -8.401 1.00 91.56 100 HIS A CA 1
ATOM 786 C C . HIS A 1 100 ? 0.548 -11.465 -8.194 1.00 91.56 100 HIS A C 1
ATOM 788 O O . HIS A 1 100 ? 0.477 -10.678 -9.140 1.00 91.56 100 HIS A O 1
ATOM 794 N N . GLU A 1 101 ? 1.041 -11.135 -7.001 1.00 91.12 101 GLU A N 1
ATOM 795 C CA . GLU A 1 101 ? 1.413 -9.771 -6.637 1.00 91.12 101 GLU A CA 1
ATOM 796 C C . GLU A 1 101 ? 2.489 -9.212 -7.565 1.00 91.12 101 GLU A C 1
ATOM 798 O O . GLU A 1 101 ? 2.350 -8.109 -8.09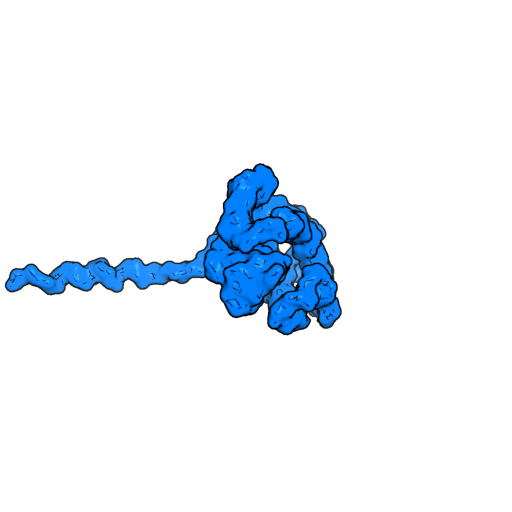6 1.00 91.12 101 GLU A O 1
ATOM 803 N N . PHE A 1 102 ? 3.532 -9.985 -7.868 1.00 90.88 102 PHE A N 1
ATOM 804 C CA . PHE A 1 102 ? 4.579 -9.496 -8.758 1.00 90.88 102 PHE A CA 1
ATOM 805 C C . PHE A 1 102 ? 4.099 -9.309 -10.202 1.00 90.88 102 PHE A C 1
ATOM 807 O O . PHE A 1 102 ? 4.282 -8.239 -10.780 1.00 90.88 102 PHE A O 1
ATOM 814 N N . PHE A 1 103 ? 3.492 -10.325 -10.819 1.00 90.62 103 PHE A N 1
ATOM 815 C CA . PHE A 1 103 ? 3.170 -10.245 -12.249 1.00 90.62 103 PHE A CA 1
ATOM 816 C C . PHE A 1 103 ? 1.998 -9.316 -12.553 1.00 90.62 103 PHE A C 1
ATOM 818 O O . PHE A 1 103 ? 1.950 -8.750 -13.645 1.00 90.62 103 PHE A O 1
ATOM 825 N N . LYS A 1 104 ? 1.059 -9.159 -11.617 1.00 91.00 104 LYS A N 1
ATOM 826 C CA . LYS A 1 104 ? -0.097 -8.280 -11.798 1.00 91.00 104 LYS A CA 1
ATOM 827 C C . LYS A 1 104 ? 0.191 -6.844 -11.375 1.00 91.00 104 LYS A C 1
ATOM 829 O O . LYS A 1 104 ? -0.285 -5.925 -12.034 1.00 91.00 104 LYS A O 1
ATOM 834 N N . HIS A 1 105 ? 0.957 -6.654 -10.302 1.00 92.00 105 HIS A N 1
ATOM 835 C CA . HIS A 1 105 ? 1.141 -5.342 -9.683 1.00 92.00 105 HIS A CA 1
ATOM 836 C C . HIS A 1 105 ? 2.600 -4.870 -9.744 1.00 92.00 105 HIS A C 1
ATOM 838 O O . HIS A 1 105 ? 2.877 -3.757 -10.199 1.00 92.00 105 HIS A O 1
ATOM 844 N N . GLY A 1 106 ? 3.546 -5.736 -9.379 1.00 90.00 106 GLY A N 1
ATOM 845 C CA . GLY A 1 106 ? 4.974 -5.411 -9.321 1.00 90.00 106 GLY A CA 1
ATOM 846 C C . GLY A 1 106 ? 5.663 -5.183 -10.668 1.00 90.00 106 GLY A C 1
ATOM 847 O O . GLY A 1 106 ? 6.663 -4.470 -10.720 1.00 90.00 106 GLY A O 1
ATOM 848 N N . ILE A 1 107 ? 5.128 -5.709 -11.774 1.00 90.38 107 ILE A N 1
ATOM 849 C CA . ILE A 1 107 ? 5.756 -5.588 -13.101 1.00 90.38 107 ILE A CA 1
ATOM 850 C C . ILE A 1 107 ? 5.849 -4.145 -13.603 1.00 90.38 107 ILE A C 1
ATOM 852 O O . ILE A 1 107 ? 6.620 -3.880 -14.512 1.00 90.38 107 ILE A O 1
ATOM 856 N N . CYS A 1 108 ? 5.084 -3.217 -13.028 1.00 89.88 108 CYS A N 1
ATOM 857 C CA . CYS A 1 108 ? 5.139 -1.792 -13.350 1.00 89.88 108 CYS A CA 1
ATOM 858 C C . CYS A 1 108 ? 5.798 -0.952 -12.250 1.00 89.88 108 CYS A C 1
ATOM 860 O O . CYS A 1 108 ? 5.792 0.270 -12.369 1.00 89.88 108 CYS A O 1
ATOM 862 N N . ALA A 1 109 ? 6.324 -1.564 -11.183 1.00 89.19 109 ALA A N 1
ATOM 863 C CA . ALA A 1 109 ? 6.773 -0.859 -9.981 1.00 89.19 109 ALA A CA 1
ATOM 864 C C . ALA A 1 109 ? 8.150 -0.192 -10.094 1.00 89.19 109 ALA A C 1
ATOM 866 O O . ALA A 1 109 ? 8.597 0.454 -9.143 1.00 89.19 109 ALA A O 1
ATOM 867 N N . GLY A 1 110 ? 8.777 -0.261 -11.269 1.00 81.62 110 GLY A N 1
ATOM 868 C CA . GLY A 1 110 ? 10.031 0.419 -11.546 1.00 81.62 110 GLY A CA 1
ATOM 869 C C . GLY A 1 110 ? 11.193 -0.124 -10.728 1.00 81.62 110 GLY A C 1
ATOM 870 O O . GLY A 1 110 ? 11.094 -1.154 -10.063 1.00 81.62 110 GLY A O 1
ATOM 871 N N . GLY A 1 111 ? 12.332 0.554 -10.846 1.00 70.31 111 GLY A N 1
ATOM 872 C CA . GLY A 1 111 ? 13.626 -0.010 -10.493 1.00 70.31 111 GLY A CA 1
ATOM 873 C C . GLY A 1 111 ? 13.977 -1.144 -11.459 1.00 70.31 111 GLY A C 1
ATOM 874 O O . GLY A 1 111 ? 13.215 -2.074 -11.693 1.00 70.31 111 GLY A O 1
ATOM 875 N N . SER A 1 112 ? 15.157 -1.110 -12.061 1.00 54.56 112 SER A N 1
ATOM 876 C CA . SER A 1 112 ? 15.613 -2.136 -13.017 1.00 54.56 112 SER A CA 1
ATOM 877 C C . SER A 1 112 ? 15.855 -3.530 -12.394 1.00 54.56 112 SER A C 1
ATOM 879 O O . SER A 1 112 ? 16.655 -4.303 -12.922 1.00 54.56 112 SER A O 1
ATOM 881 N N . GLY A 1 113 ? 15.262 -3.826 -11.237 1.00 67.75 113 GLY A N 1
ATOM 882 C CA . GLY A 1 113 ? 15.582 -4.957 -10.381 1.00 67.75 113 GLY A CA 1
ATOM 883 C C . GLY A 1 113 ? 14.665 -6.173 -10.561 1.00 67.75 113 GLY A C 1
ATOM 884 O O . GLY A 1 113 ? 13.573 -6.063 -11.113 1.00 67.75 113 GLY A O 1
ATOM 885 N N . PRO A 1 114 ? 15.107 -7.353 -10.093 1.00 80.50 114 PRO A N 1
ATOM 886 C CA . PRO A 1 114 ? 14.280 -8.559 -10.027 1.00 80.50 114 PRO A CA 1
ATOM 887 C C . PRO A 1 114 ? 13.113 -8.389 -9.043 1.00 80.50 114 PRO A C 1
ATOM 889 O O . PRO A 1 114 ? 13.088 -7.449 -8.246 1.00 80.50 114 PRO A O 1
ATOM 892 N N . ALA A 1 115 ? 12.190 -9.354 -9.022 1.00 86.38 115 ALA A N 1
ATOM 893 C CA . ALA A 1 115 ? 11.039 -9.352 -8.117 1.00 86.38 115 ALA A CA 1
ATOM 894 C C . ALA A 1 115 ? 11.412 -9.168 -6.628 1.00 86.38 115 ALA A C 1
ATOM 896 O O . ALA A 1 115 ? 10.622 -8.630 -5.859 1.00 86.38 115 ALA A O 1
ATOM 897 N N . SER A 1 116 ? 12.631 -9.527 -6.212 1.00 84.81 116 SER A N 1
ATOM 898 C CA . SER A 1 116 ? 13.083 -9.343 -4.829 1.00 84.81 116 SER A CA 1
ATOM 899 C C . SER A 1 116 ? 13.220 -7.873 -4.437 1.00 84.81 116 SER A C 1
ATOM 901 O O . SER A 1 116 ? 13.035 -7.551 -3.268 1.00 84.81 116 SER A O 1
ATOM 903 N N . VAL A 1 117 ? 13.491 -6.975 -5.390 1.00 84.94 117 VAL A N 1
ATOM 904 C CA . VAL A 1 117 ? 13.500 -5.526 -5.141 1.00 84.94 117 VAL A CA 1
ATOM 905 C C . VAL A 1 117 ? 12.085 -5.040 -4.843 1.00 84.94 117 VAL A C 1
ATOM 907 O O . VAL A 1 117 ? 11.893 -4.360 -3.842 1.00 84.94 117 VAL A O 1
ATOM 910 N N . TYR A 1 118 ? 11.098 -5.460 -5.643 1.00 88.75 118 TYR A N 1
ATOM 911 C CA . TYR A 1 118 ? 9.682 -5.156 -5.412 1.00 88.75 118 TYR A CA 1
ATOM 912 C C . TYR A 1 118 ? 9.227 -5.601 -4.017 1.00 88.75 118 TYR A C 1
ATOM 914 O O . TYR A 1 118 ? 8.692 -4.792 -3.258 1.00 88.75 118 TYR A O 1
ATOM 922 N N . PHE A 1 119 ? 9.498 -6.860 -3.651 1.00 89.31 119 PHE A N 1
ATOM 923 C CA . PHE A 1 119 ? 9.130 -7.357 -2.328 1.00 89.31 119 PHE A CA 1
ATOM 924 C C . PHE A 1 119 ? 9.891 -6.615 -1.235 1.00 89.31 119 PHE A C 1
ATOM 926 O O . PHE A 1 119 ? 9.254 -6.059 -0.357 1.00 89.31 119 PHE A O 1
ATOM 933 N N . ASN A 1 120 ? 11.215 -6.464 -1.316 1.00 87.38 120 ASN A N 1
ATOM 934 C CA . ASN A 1 120 ? 11.964 -5.720 -0.299 1.00 87.38 120 ASN A CA 1
ATOM 935 C C . ASN A 1 120 ? 11.432 -4.286 -0.092 1.00 87.38 120 ASN A C 1
ATOM 937 O O . ASN A 1 120 ? 11.345 -3.822 1.044 1.00 87.38 120 ASN A O 1
ATOM 941 N N . THR A 1 121 ? 11.033 -3.595 -1.164 1.00 88.44 121 THR A N 1
ATOM 942 C CA . THR A 1 121 ? 10.375 -2.284 -1.077 1.00 88.44 121 THR A CA 1
ATOM 943 C C . THR A 1 121 ? 9.058 -2.349 -0.308 1.00 88.44 121 THR A C 1
ATOM 945 O O . THR A 1 121 ? 8.861 -1.546 0.605 1.00 88.44 121 THR A O 1
ATOM 948 N N . LEU A 1 122 ? 8.178 -3.298 -0.645 1.00 90.25 122 LEU A N 1
ATOM 949 C CA . LEU A 1 122 ? 6.917 -3.529 0.066 1.00 90.25 122 LEU A CA 1
ATOM 950 C C . LEU A 1 122 ? 7.157 -3.692 1.574 1.00 90.25 122 LEU A C 1
ATOM 952 O O . LEU A 1 122 ? 6.481 -3.068 2.390 1.00 90.25 122 LEU A O 1
ATOM 956 N N . CYS A 1 123 ? 8.178 -4.456 1.945 1.00 89.06 123 CYS A N 1
ATOM 957 C CA . CYS A 1 123 ? 8.455 -4.778 3.339 1.00 89.06 123 CYS A CA 1
ATOM 958 C C . CYS A 1 123 ? 8.972 -3.594 4.131 1.00 89.06 123 CYS A C 1
ATOM 960 O O . CYS A 1 123 ? 8.451 -3.307 5.205 1.00 89.06 123 CYS A O 1
ATOM 962 N N . VAL A 1 124 ? 9.971 -2.899 3.580 1.00 89.38 124 VAL A N 1
ATOM 963 C CA . VAL A 1 124 ? 10.579 -1.724 4.211 1.00 89.38 124 VAL A CA 1
ATOM 964 C C . VAL A 1 124 ? 9.546 -0.617 4.407 1.00 89.38 124 VAL A C 1
ATOM 966 O O . VAL A 1 124 ? 9.557 0.044 5.440 1.00 89.38 124 VAL A O 1
ATOM 969 N N . LEU A 1 125 ? 8.645 -0.414 3.444 1.00 89.88 125 LEU A N 1
ATOM 970 C CA . LEU A 1 125 ? 7.597 0.599 3.570 1.00 89.88 125 LEU A CA 1
ATOM 971 C C . LEU A 1 125 ? 6.506 0.190 4.553 1.00 89.88 125 LEU A C 1
ATOM 973 O O . LEU A 1 125 ? 6.083 1.001 5.372 1.00 89.88 125 LEU A O 1
ATOM 977 N N . GLY A 1 126 ? 6.022 -1.049 4.469 1.00 92.25 126 GLY A N 1
ATOM 978 C CA . GLY A 1 126 ? 4.872 -1.458 5.271 1.00 92.25 126 GLY A CA 1
ATOM 979 C C . GLY A 1 126 ? 5.219 -1.843 6.699 1.00 92.25 126 GLY A C 1
ATOM 980 O O . GLY A 1 126 ? 4.329 -1.793 7.539 1.00 92.25 126 GLY A O 1
ATOM 981 N N . SER A 1 127 ? 6.478 -2.177 7.010 1.00 92.06 127 SER A N 1
ATOM 982 C CA . SER A 1 127 ? 6.852 -2.648 8.350 1.00 92.06 127 SER A CA 1
ATOM 983 C C . SER A 1 127 ? 6.490 -1.646 9.443 1.00 92.06 127 SER A C 1
ATOM 985 O O . SER A 1 127 ? 5.983 -2.041 10.485 1.00 92.06 127 SER A O 1
ATOM 987 N N . GLU A 1 128 ? 6.695 -0.347 9.208 1.00 92.62 128 GLU A N 1
ATOM 988 C CA . GLU A 1 128 ? 6.387 0.676 10.214 1.00 92.62 128 GLU A CA 1
ATOM 989 C C . GLU A 1 128 ? 4.876 0.797 10.465 1.00 92.62 128 GLU A C 1
ATOM 991 O O . GLU A 1 128 ? 4.438 0.868 11.613 1.00 92.62 128 GLU A O 1
ATOM 996 N N . LEU A 1 129 ? 4.065 0.749 9.404 1.00 94.56 129 LEU A N 1
ATOM 997 C CA . LEU A 1 129 ? 2.609 0.801 9.524 1.00 94.56 129 LEU A CA 1
ATOM 998 C C . LEU A 1 129 ? 2.037 -0.476 10.155 1.00 94.56 129 LEU A C 1
ATOM 1000 O O . LEU A 1 129 ? 1.133 -0.399 10.985 1.00 94.56 129 LEU A O 1
ATOM 1004 N N . ILE A 1 130 ? 2.568 -1.645 9.794 1.00 94.75 130 ILE A N 1
ATOM 1005 C CA . ILE A 1 130 ? 2.192 -2.924 10.406 1.00 94.75 130 ILE A CA 1
ATOM 1006 C C . ILE A 1 130 ? 2.498 -2.898 11.906 1.00 94.75 130 ILE A C 1
ATOM 1008 O O . ILE A 1 130 ? 1.624 -3.215 12.714 1.00 94.75 130 ILE A O 1
ATOM 1012 N N . GLU A 1 131 ? 3.698 -2.456 12.295 1.00 94.38 131 GLU A N 1
ATOM 1013 C CA . GLU A 1 131 ? 4.076 -2.323 13.705 1.00 94.38 131 GLU A CA 1
ATOM 1014 C C . GLU A 1 131 ? 3.217 -1.294 14.450 1.00 94.38 131 GLU A C 1
ATOM 1016 O O . GLU A 1 131 ? 2.888 -1.490 15.620 1.00 94.38 131 GLU A O 1
ATOM 1021 N N . TYR A 1 132 ? 2.786 -0.226 13.779 1.00 96.25 132 TYR A N 1
ATOM 1022 C CA . TYR A 1 132 ? 1.843 0.731 14.350 1.00 96.25 132 TYR A CA 1
ATOM 1023 C C . TYR A 1 132 ? 0.456 0.108 14.594 1.00 96.25 132 TYR A C 1
ATOM 1025 O O . TYR A 1 132 ? -0.161 0.347 15.634 1.00 96.25 132 TYR A O 1
ATOM 1033 N N . LEU A 1 133 ? -0.039 -0.710 13.661 1.00 96.88 133 LEU A N 1
ATOM 1034 C CA . LEU A 1 133 ? -1.416 -1.211 13.669 1.00 96.88 133 LEU A CA 1
ATOM 1035 C C . LEU A 1 133 ? -1.619 -2.547 14.405 1.00 96.88 133 LEU A C 1
ATOM 1037 O O . LEU A 1 133 ? -2.726 -2.807 14.880 1.00 96.88 133 LEU A O 1
ATOM 1041 N N . ARG A 1 134 ? -0.582 -3.380 14.562 1.00 94.81 134 ARG A N 1
ATOM 1042 C CA . ARG A 1 134 ? -0.657 -4.725 15.190 1.00 94.81 134 ARG A CA 1
ATOM 1043 C C . ARG A 1 134 ? -1.204 -4.758 16.623 1.00 94.81 134 ARG A C 1
ATOM 1045 O O . ARG A 1 134 ? -1.495 -5.831 17.141 1.00 94.81 134 ARG A O 1
ATOM 1052 N N . HIS A 1 135 ? -1.304 -3.612 17.292 1.00 94.62 135 HIS A N 1
ATOM 1053 C CA . HIS A 1 135 ? -1.784 -3.508 18.671 1.00 94.62 135 HIS A CA 1
ATOM 1054 C C . HIS A 1 135 ? -3.303 -3.317 18.789 1.00 94.62 135 HIS A C 1
ATOM 1056 O O . HIS A 1 135 ? -3.848 -3.435 19.888 1.00 94.62 135 HIS A O 1
ATOM 1062 N N . TYR A 1 136 ? -3.994 -3.030 17.686 1.00 97.12 136 TYR A N 1
ATOM 1063 C CA . TYR A 1 136 ? -5.441 -2.839 17.678 1.00 97.12 136 TYR A CA 1
ATOM 1064 C C . TYR A 1 136 ? -6.166 -4.169 17.462 1.00 97.12 136 TYR A C 1
ATOM 1066 O O . TYR A 1 136 ? -5.748 -5.006 16.670 1.00 97.12 136 TYR A O 1
ATOM 1074 N N . SER A 1 137 ? -7.269 -4.369 18.184 1.00 96.25 137 SER A N 1
ATOM 1075 C CA . SER A 1 137 ? -7.993 -5.651 18.205 1.00 96.25 137 SER A CA 1
ATOM 1076 C C . SER A 1 137 ? -9.188 -5.708 17.254 1.00 96.25 137 SER A C 1
ATOM 1078 O O . SER A 1 137 ? -9.843 -6.745 17.168 1.00 96.25 137 SER A O 1
ATOM 1080 N N . THR A 1 138 ? -9.501 -4.614 16.557 1.00 97.88 138 THR A N 1
ATOM 1081 C CA . THR A 1 138 ? -10.573 -4.571 15.561 1.00 97.88 138 THR A CA 1
ATOM 1082 C C . THR A 1 138 ? -10.158 -3.737 14.354 1.00 97.88 138 THR A C 1
ATOM 1084 O O . THR A 1 138 ? -9.374 -2.792 14.469 1.00 97.88 138 THR A O 1
ATOM 1087 N N . PHE A 1 139 ? -10.750 -4.028 13.195 1.00 98.19 139 PHE A N 1
ATOM 1088 C CA . PHE A 1 139 ? -10.577 -3.201 12.001 1.00 98.19 139 PHE A CA 1
ATOM 1089 C C . PHE A 1 139 ? -11.026 -1.747 12.216 1.00 98.19 139 PHE A C 1
ATOM 1091 O O . PHE A 1 139 ? -10.398 -0.820 11.710 1.00 98.19 139 PHE A O 1
ATOM 1098 N N . ALA A 1 140 ? -12.104 -1.535 12.979 1.00 98.50 140 ALA A N 1
ATOM 1099 C CA . ALA A 1 140 ? -12.612 -0.199 13.275 1.00 98.50 140 ALA A CA 1
ATOM 1100 C C . ALA A 1 140 ? -11.615 0.621 14.110 1.00 98.50 140 ALA A C 1
ATOM 1102 O O . ALA A 1 140 ? -11.432 1.811 13.843 1.00 98.50 140 ALA A O 1
ATOM 1103 N N . ASP A 1 141 ? -10.936 -0.017 15.066 1.00 98.50 141 ASP A N 1
ATOM 1104 C CA . ASP A 1 141 ? -9.903 0.628 15.876 1.00 98.50 141 ASP A CA 1
ATOM 1105 C C . ASP A 1 141 ? -8.656 0.935 15.042 1.00 98.50 141 ASP A C 1
ATOM 1107 O O . ASP A 1 141 ? -8.143 2.048 15.124 1.00 98.50 141 ASP A O 1
ATOM 1111 N N . MET A 1 142 ? -8.218 0.007 14.179 1.00 98.62 142 MET A N 1
ATOM 1112 C CA . MET A 1 142 ? -7.116 0.248 13.234 1.00 98.62 142 MET A CA 1
ATOM 1113 C C . MET A 1 142 ? -7.417 1.438 12.318 1.00 98.62 142 MET A C 1
ATOM 1115 O O . MET A 1 142 ? -6.606 2.352 12.186 1.00 98.62 142 MET A O 1
ATOM 1119 N N . HIS A 1 143 ? -8.609 1.465 11.720 1.00 98.62 143 HIS A N 1
ATOM 1120 C CA . HIS A 1 143 ? -9.022 2.555 10.842 1.00 98.62 143 HIS A CA 1
ATOM 1121 C C . HIS A 1 143 ? -9.073 3.892 11.594 1.00 98.62 143 HIS A C 1
ATOM 1123 O O . HIS A 1 143 ? -8.539 4.896 11.125 1.00 98.62 143 HIS A O 1
ATOM 1129 N N . SER A 1 144 ? -9.655 3.899 12.796 1.00 98.6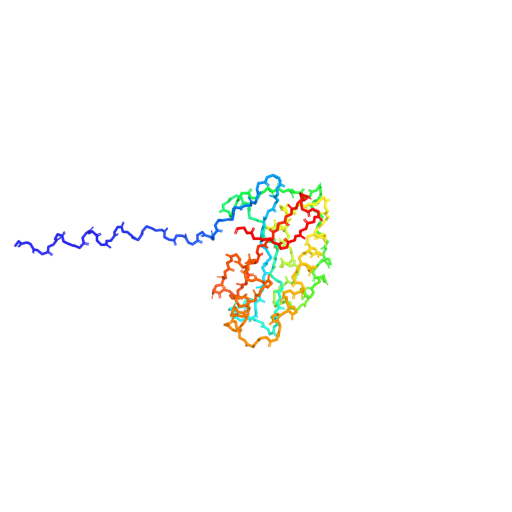2 144 SER A N 1
ATOM 1130 C CA . SER A 1 144 ? -9.701 5.091 13.646 1.00 98.62 144 SER A CA 1
ATOM 1131 C C . SER A 1 144 ? -8.300 5.559 14.043 1.00 98.62 144 SER A C 1
ATOM 1133 O O . SER A 1 144 ? -8.059 6.763 14.099 1.00 98.62 144 SER A O 1
ATOM 1135 N N . ALA A 1 145 ? -7.363 4.643 14.288 1.00 98.44 145 ALA A N 1
ATOM 1136 C CA . ALA A 1 145 ? -5.979 4.979 14.594 1.00 98.44 145 ALA A CA 1
ATOM 1137 C C . ALA A 1 145 ? -5.293 5.695 13.426 1.00 98.44 145 ALA A C 1
ATOM 1139 O O . ALA A 1 145 ? -4.676 6.737 13.639 1.00 98.44 145 ALA A O 1
ATOM 1140 N N . ILE A 1 146 ? -5.465 5.203 12.192 1.00 98.44 146 ILE A N 1
ATOM 1141 C CA . ILE A 1 146 ? -4.933 5.867 10.991 1.00 98.44 146 ILE A CA 1
ATOM 1142 C C . ILE A 1 146 ? -5.506 7.281 10.869 1.00 98.44 146 ILE A C 1
ATOM 1144 O O . ILE A 1 146 ? -4.741 8.234 10.746 1.00 98.44 146 ILE A O 1
ATOM 1148 N N . LEU A 1 147 ? -6.831 7.436 10.959 1.00 98.25 147 LEU A N 1
ATOM 1149 C CA . LEU A 1 147 ? -7.496 8.733 10.778 1.00 98.25 147 LEU A CA 1
ATOM 1150 C C . LEU A 1 147 ? -7.114 9.779 11.837 1.00 98.25 147 LEU A C 1
ATOM 1152 O O . LEU A 1 147 ? -7.119 10.974 11.547 1.00 98.25 147 LEU A O 1
ATOM 1156 N N . ASN A 1 148 ? -6.784 9.345 13.055 1.00 98.06 148 ASN A N 1
ATOM 1157 C CA . ASN A 1 148 ? -6.370 10.232 14.146 1.00 98.06 148 ASN A CA 1
ATOM 1158 C C . ASN A 1 148 ? -4.843 10.392 14.256 1.00 98.06 148 ASN A C 1
ATOM 1160 O O . ASN A 1 148 ? -4.370 11.110 15.135 1.00 98.06 148 ASN A O 1
ATOM 1164 N N . SER A 1 149 ? -4.063 9.730 13.399 1.00 98.06 149 SER A N 1
ATOM 1165 C CA . SER A 1 149 ? -2.604 9.799 13.426 1.00 98.06 149 SER A CA 1
ATOM 1166 C C . SER A 1 149 ? -2.087 11.046 12.716 1.00 98.06 149 SER A C 1
ATOM 1168 O O . SER A 1 149 ? -2.402 11.273 11.552 1.00 98.06 149 SER A O 1
ATOM 1170 N N . ASP A 1 150 ? -1.200 11.805 13.362 1.00 97.12 150 ASP A N 1
ATOM 1171 C CA . ASP A 1 150 ? -0.470 12.904 12.710 1.00 97.12 150 ASP A CA 1
ATOM 1172 C C . ASP A 1 150 ? 0.581 12.435 11.695 1.00 97.12 150 ASP A C 1
ATOM 1174 O O . ASP A 1 150 ? 1.127 13.252 10.960 1.00 97.12 150 ASP A O 1
ATOM 1178 N N . VAL A 1 151 ? 0.857 11.129 11.647 1.00 96.31 151 VAL A N 1
ATOM 1179 C CA . VAL A 1 151 ? 1.804 10.525 10.704 1.00 96.31 151 VAL A CA 1
ATOM 1180 C C . VAL A 1 151 ? 1.075 9.901 9.517 1.00 96.31 151 VAL A C 1
ATOM 1182 O O . VAL A 1 151 ? 1.486 10.103 8.381 1.00 96.31 151 VAL A O 1
ATOM 1185 N N . TRP A 1 152 ? 0.005 9.138 9.761 1.00 97.44 152 TRP A N 1
ATOM 1186 C CA . TRP A 1 152 ? -0.556 8.231 8.749 1.00 97.44 152 TRP A CA 1
ATOM 1187 C C . TRP A 1 152 ? -1.783 8.759 8.010 1.00 97.44 152 TRP A C 1
ATOM 1189 O O . TRP A 1 152 ? -2.033 8.324 6.885 1.00 97.44 152 TRP A O 1
ATOM 1199 N N . LYS A 1 153 ? -2.555 9.674 8.612 1.00 97.50 153 LYS A N 1
ATOM 1200 C CA . LYS A 1 153 ? -3.860 10.097 8.071 1.00 97.50 153 LYS A CA 1
ATOM 1201 C C . LYS A 1 153 ? -3.762 10.654 6.648 1.00 97.50 153 LYS A C 1
ATOM 1203 O O . LYS A 1 153 ? -4.618 10.363 5.820 1.00 97.50 153 LYS A O 1
ATOM 1208 N N . ASP A 1 154 ? -2.689 11.387 6.357 1.00 96.56 154 ASP A N 1
ATOM 1209 C CA . ASP A 1 154 ? -2.487 12.069 5.074 1.00 96.56 154 ASP A CA 1
ATOM 1210 C C . ASP A 1 154 ? -2.005 11.123 3.961 1.00 96.56 154 ASP A C 1
ATOM 1212 O O . ASP A 1 154 ? -1.907 11.531 2.801 1.00 96.56 154 ASP A O 1
ATOM 1216 N N . TYR A 1 155 ? -1.703 9.867 4.302 1.00 96.94 155 TYR A N 1
ATOM 1217 C CA . TYR A 1 155 ? -1.325 8.823 3.352 1.00 96.94 155 TYR A CA 1
ATOM 1218 C C . TYR A 1 155 ? -2.436 7.798 3.140 1.00 96.94 155 TYR A C 1
ATOM 1220 O O . TYR A 1 155 ? -2.273 6.901 2.321 1.00 96.94 155 TYR A O 1
ATOM 1228 N N . LEU A 1 156 ? -3.561 7.871 3.858 1.00 97.56 156 LEU A N 1
ATOM 1229 C CA . LEU A 1 156 ? -4.671 6.953 3.623 1.00 97.56 156 LEU A CA 1
ATOM 1230 C C . LEU A 1 156 ? -5.381 7.329 2.317 1.00 97.56 156 LEU A C 1
ATOM 1232 O O . LEU A 1 156 ? -6.135 8.301 2.256 1.00 97.56 156 LEU A O 1
ATOM 1236 N N . PHE A 1 157 ? -5.150 6.547 1.266 1.00 96.94 157 PHE A N 1
ATOM 1237 C CA . PHE A 1 157 ? -5.744 6.797 -0.042 1.00 96.94 157 PHE A CA 1
ATOM 1238 C C . PHE A 1 157 ? -7.180 6.282 -0.122 1.00 96.94 157 PHE A C 1
ATOM 1240 O O . PHE A 1 157 ? -8.074 7.004 -0.591 1.00 96.94 157 PHE A O 1
ATOM 1247 N N . ASP A 1 158 ? -7.380 5.040 0.327 1.00 96.81 158 ASP A N 1
ATOM 1248 C CA . ASP A 1 158 ? -8.666 4.351 0.324 1.00 96.81 158 ASP A CA 1
ATOM 1249 C C . ASP A 1 158 ? -8.716 3.232 1.378 1.00 96.81 158 ASP A C 1
ATOM 1251 O O . ASP A 1 158 ? -7.696 2.820 1.944 1.00 96.81 158 ASP A O 1
ATOM 1255 N N . VAL A 1 159 ? -9.920 2.729 1.633 1.00 97.44 159 VAL A N 1
ATOM 1256 C CA . VAL A 1 159 ? -10.187 1.630 2.560 1.00 97.44 159 VAL A CA 1
ATOM 1257 C C . VAL A 1 159 ? -11.078 0.603 1.875 1.00 97.44 159 VAL A C 1
ATOM 1259 O O . VAL A 1 159 ? -12.244 0.872 1.580 1.00 97.44 159 VAL A O 1
ATOM 1262 N N . ASP A 1 160 ? -10.568 -0.614 1.694 1.00 96.56 160 ASP A N 1
ATOM 1263 C CA . ASP A 1 160 ? -11.393 -1.732 1.246 1.00 96.56 160 ASP A CA 1
ATOM 1264 C C . ASP A 1 160 ? -12.213 -2.249 2.433 1.00 96.56 160 ASP A C 1
ATOM 1266 O O . ASP A 1 160 ? -11.736 -3.014 3.274 1.00 96.56 160 ASP A O 1
ATOM 1270 N N . LEU A 1 161 ? -13.469 -1.816 2.521 1.00 95.69 161 LEU A N 1
ATOM 1271 C CA . LEU A 1 161 ? -14.388 -2.235 3.579 1.00 95.69 161 LEU A CA 1
ATOM 1272 C C . LEU A 1 161 ? -14.893 -3.674 3.417 1.00 95.69 161 LEU A C 1
ATOM 1274 O O . LEU A 1 161 ? -15.474 -4.195 4.374 1.00 95.69 161 LEU A O 1
ATOM 1278 N N . VAL A 1 162 ? -14.706 -4.298 2.253 1.00 94.06 162 VAL A N 1
ATOM 1279 C CA . VAL A 1 162 ? -15.106 -5.686 1.994 1.00 94.06 162 VAL A CA 1
ATOM 1280 C C . VAL A 1 162 ? -14.006 -6.618 2.484 1.00 94.06 162 VAL A C 1
ATOM 1282 O O . VAL A 1 162 ? -14.242 -7.416 3.386 1.00 94.06 162 VAL A O 1
ATOM 1285 N N . ASN A 1 163 ? -12.784 -6.453 1.978 1.00 95.56 163 ASN A N 1
ATOM 1286 C CA . ASN A 1 163 ? -11.650 -7.305 2.350 1.00 95.56 163 ASN A CA 1
ATOM 1287 C C . ASN A 1 163 ? -10.891 -6.804 3.590 1.00 95.56 163 ASN A C 1
ATOM 1289 O O . ASN A 1 163 ? -9.928 -7.434 4.017 1.00 95.56 163 ASN A O 1
ATOM 1293 N N . LYS A 1 164 ? -11.326 -5.680 4.177 1.00 97.56 164 LYS A N 1
ATOM 1294 C CA . LYS A 1 164 ? -10.749 -5.042 5.374 1.0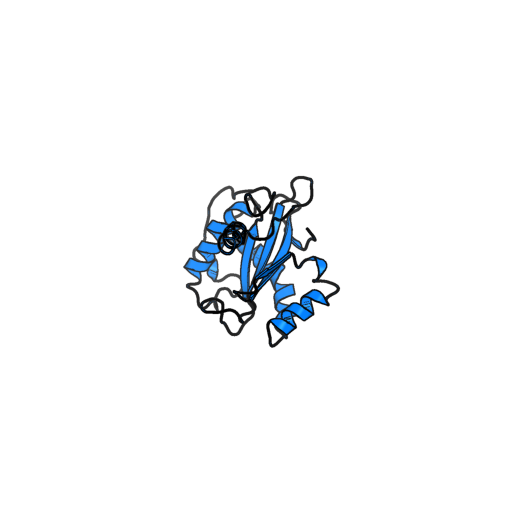0 97.56 164 LYS A CA 1
ATOM 1295 C C . LYS A 1 164 ? -9.270 -4.706 5.201 1.00 97.56 164 LYS A C 1
ATOM 1297 O O . LYS A 1 164 ? -8.419 -5.143 5.980 1.00 97.56 164 LYS A O 1
ATOM 1302 N N . GLN A 1 165 ? -8.982 -3.906 4.182 1.00 97.44 165 GLN A N 1
ATOM 1303 C CA . GLN A 1 165 ? -7.623 -3.508 3.821 1.00 97.44 165 GLN A CA 1
ATOM 1304 C C . GLN A 1 165 ? -7.461 -1.996 3.840 1.00 97.44 165 GLN A C 1
ATOM 1306 O O . GLN A 1 165 ? -8.406 -1.249 3.572 1.00 97.44 165 GLN A O 1
ATOM 1311 N N . PHE A 1 166 ? -6.242 -1.557 4.121 1.00 98.06 166 PHE A N 1
ATOM 1312 C CA . PHE A 1 166 ? -5.844 -0.160 4.034 1.00 98.06 166 PHE A CA 1
ATOM 1313 C C . PHE A 1 166 ? -4.974 0.035 2.803 1.00 98.06 166 PHE A C 1
ATOM 1315 O O . PHE A 1 166 ? -3.973 -0.665 2.642 1.00 98.06 166 PHE A O 1
ATOM 1322 N N . LEU A 1 167 ? -5.355 0.980 1.948 1.00 97.75 167 LEU A N 1
ATOM 1323 C CA . LEU A 1 167 ? -4.588 1.363 0.773 1.00 97.75 167 LEU A CA 1
ATOM 1324 C C . LEU A 1 167 ? -3.907 2.691 1.090 1.00 97.75 167 LEU A C 1
ATOM 1326 O O . LEU A 1 167 ? -4.563 3.732 1.165 1.00 97.75 167 LEU A O 1
ATOM 1330 N N . MET A 1 168 ? -2.594 2.656 1.295 1.00 97.62 168 MET A N 1
ATOM 1331 C CA . MET A 1 168 ? -1.820 3.825 1.706 1.00 97.62 168 MET A CA 1
ATOM 1332 C C . MET A 1 168 ? -0.985 4.337 0.538 1.00 97.62 168 MET A C 1
ATOM 1334 O O . MET A 1 168 ? -0.231 3.570 -0.059 1.00 97.62 168 MET A O 1
ATOM 1338 N N . SER A 1 169 ? -1.109 5.614 0.195 1.00 96.31 169 SER A N 1
ATOM 1339 C CA . SER A 1 169 ? -0.437 6.211 -0.952 1.00 96.31 169 SER A CA 1
ATOM 1340 C C . SER A 1 169 ? 1.076 6.279 -0.778 1.00 96.31 169 SER A C 1
ATOM 1342 O O . SER A 1 169 ? 1.615 6.707 0.246 1.00 96.31 169 SER A O 1
ATOM 1344 N N . ILE A 1 170 ? 1.766 5.880 -1.840 1.00 94.62 170 ILE A N 1
ATOM 1345 C CA . ILE A 1 170 ? 3.217 5.917 -1.955 1.00 94.62 170 ILE A CA 1
ATOM 1346 C C . ILE A 1 170 ? 3.622 6.520 -3.299 1.00 94.62 170 ILE A C 1
ATOM 1348 O O . ILE A 1 170 ? 2.908 6.400 -4.297 1.00 94.62 170 ILE A O 1
ATOM 1352 N N . CYS A 1 171 ? 4.796 7.141 -3.333 1.00 93.50 171 CYS A N 1
ATOM 1353 C CA . CYS A 1 171 ? 5.381 7.743 -4.523 1.00 93.50 171 CYS A CA 1
ATOM 1354 C C . CYS A 1 171 ? 6.820 7.279 -4.700 1.00 93.50 171 CYS A C 1
ATOM 1356 O O . CYS A 1 171 ? 7.535 7.039 -3.725 1.00 93.50 171 CYS A O 1
ATOM 1358 N N . SER A 1 172 ? 7.275 7.255 -5.947 1.00 90.88 172 SER A N 1
ATOM 1359 C CA . SER A 1 172 ? 8.678 7.163 -6.301 1.00 90.88 172 SER A CA 1
ATOM 1360 C C . SER A 1 172 ? 9.156 8.428 -6.992 1.00 90.88 172 SER A C 1
ATOM 1362 O O . SER A 1 172 ? 8.559 8.895 -7.961 1.00 90.88 172 SER A O 1
ATOM 1364 N N . THR A 1 173 ? 10.279 8.952 -6.507 1.00 78.56 173 THR A N 1
ATOM 1365 C CA . THR A 1 173 ? 10.967 10.120 -7.075 1.00 78.56 173 THR A CA 1
ATOM 1366 C C . THR A 1 173 ? 12.068 9.742 -8.068 1.00 78.56 173 THR A C 1
ATOM 1368 O O . THR A 1 173 ? 12.735 10.626 -8.592 1.00 78.56 173 THR A O 1
ATOM 1371 N N . ASP A 1 174 ? 12.300 8.445 -8.285 1.00 84.56 174 ASP A N 1
ATOM 1372 C CA . ASP A 1 174 ? 13.408 7.920 -9.090 1.00 84.56 174 ASP A CA 1
ATOM 1373 C C . ASP A 1 174 ? 12.970 6.654 -9.836 1.00 84.56 174 ASP A C 1
ATOM 1375 O O . ASP A 1 174 ? 13.510 5.575 -9.622 1.00 84.56 174 ASP A O 1
ATOM 1379 N N . LEU A 1 175 ? 11.896 6.758 -10.630 1.00 84.00 175 LEU A N 1
ATOM 1380 C CA . LEU A 1 175 ? 11.402 5.686 -11.512 1.00 84.00 175 LEU A CA 1
ATOM 1381 C C . LEU A 1 175 ? 11.333 4.286 -10.856 1.00 84.00 175 LEU A C 1
ATOM 1383 O O . LEU A 1 175 ? 11.645 3.273 -11.482 1.00 84.00 175 LEU A O 1
ATOM 1387 N N . GLY A 1 176 ? 10.946 4.235 -9.581 1.00 82.31 176 GLY A N 1
ATOM 1388 C CA . GLY A 1 176 ? 10.763 3.020 -8.792 1.00 82.31 176 GLY A CA 1
ATOM 1389 C C . GLY A 1 176 ? 11.980 2.539 -7.991 1.00 82.31 176 GLY A C 1
ATOM 1390 O O . GLY A 1 176 ? 11.841 1.595 -7.220 1.00 82.31 176 GLY A O 1
ATOM 1391 N N . TYR A 1 177 ? 13.152 3.179 -8.085 1.00 83.62 177 TYR A N 1
ATOM 1392 C CA . TYR A 1 177 ? 14.326 2.806 -7.270 1.00 83.62 177 TYR A CA 1
ATOM 1393 C C . TYR A 1 177 ? 14.170 3.151 -5.790 1.00 83.62 177 TYR A C 1
ATOM 1395 O O . TYR A 1 177 ? 14.723 2.477 -4.919 1.00 83.62 177 TYR A O 1
ATOM 1403 N N . LYS A 1 178 ? 13.419 4.212 -5.498 1.00 87.62 178 LYS A N 1
ATOM 1404 C CA . LYS A 1 178 ? 13.095 4.625 -4.137 1.00 87.62 178 LYS A CA 1
ATOM 1405 C C . LYS A 1 178 ? 11.626 4.967 -4.049 1.00 87.62 178 LYS A C 1
ATOM 1407 O O . LYS A 1 178 ? 11.156 5.831 -4.784 1.00 87.62 178 LYS A O 1
ATOM 1412 N N . TRP A 1 179 ? 10.948 4.322 -3.118 1.00 91.06 179 TRP A N 1
ATOM 1413 C CA . TRP A 1 179 ? 9.558 4.576 -2.787 1.00 91.06 179 TRP A CA 1
ATOM 1414 C C . TRP A 1 179 ? 9.464 5.169 -1.383 1.00 91.06 179 TRP A C 1
ATOM 1416 O O . TRP A 1 179 ? 10.288 4.856 -0.522 1.00 91.06 179 TRP A O 1
ATOM 1426 N N . ILE A 1 180 ? 8.493 6.049 -1.174 1.00 92.81 180 ILE A N 1
ATOM 1427 C CA . ILE A 1 180 ? 8.186 6.699 0.105 1.00 92.81 180 ILE A CA 1
ATOM 1428 C C . ILE A 1 180 ? 6.673 6.857 0.243 1.00 92.81 180 ILE A C 1
ATOM 1430 O O . ILE A 1 180 ? 5.974 6.910 -0.768 1.00 92.81 180 ILE A O 1
ATOM 1434 N N . PHE A 1 181 ? 6.176 7.012 1.469 1.00 94.25 181 PHE A N 1
ATOM 1435 C CA . PHE A 1 181 ? 4.836 7.556 1.674 1.00 94.25 181 PHE A CA 1
ATOM 1436 C C . PHE A 1 181 ? 4.758 8.992 1.152 1.00 94.25 181 PHE A C 1
ATOM 1438 O O . PHE A 1 181 ? 5.695 9.782 1.299 1.00 94.25 181 PHE A O 1
ATOM 1445 N N . CYS A 1 182 ? 3.645 9.313 0.508 1.00 92.44 182 CYS A N 1
ATOM 1446 C CA . CYS A 1 182 ? 3.354 10.636 -0.024 1.00 92.44 182 CYS A CA 1
ATOM 1447 C C . CYS A 1 182 ? 1.840 10.832 -0.054 1.00 92.44 182 CYS A C 1
ATOM 1449 O O . CYS A 1 182 ? 1.095 9.866 -0.203 1.00 92.44 182 CYS A O 1
ATOM 1451 N N . SER A 1 183 ? 1.381 12.072 0.050 1.00 88.31 183 SER A N 1
ATOM 1452 C CA . SER A 1 183 ? -0.028 12.404 -0.169 1.00 88.31 183 SER A CA 1
ATOM 1453 C C . SER A 1 183 ? -0.289 12.620 -1.660 1.00 88.31 183 SER A C 1
ATOM 1455 O O . SER A 1 183 ? 0.527 13.249 -2.342 1.00 88.31 183 SER A O 1
ATOM 1457 N N . VAL A 1 184 ? -1.416 12.100 -2.149 1.00 79.50 184 VAL A N 1
ATOM 1458 C CA . VAL A 1 184 ? -1.856 12.145 -3.558 1.00 79.50 184 VAL A CA 1
ATOM 1459 C C . VAL A 1 184 ? -3.339 12.463 -3.674 1.00 79.50 184 VAL A C 1
ATOM 1461 O O . VAL A 1 184 ? -4.098 12.111 -2.742 1.00 79.50 184 VAL A O 1
#

InterPro domains:
  IPR033130 Ribonuclease T2, His active site 2 [PS00531] (97-108)
  IPR036430 Ribonuclease T2-like superfamily [G3DSA:3.90.730.10] (25-147)
  IPR036430 Ribonuclease T2-like superfamily [SSF55895] (48-126)